Protein AF-A0A6G0Y0J4-F1 (afdb_monomer_lite)

Structure (mmCIF, N/CA/C/O backbone):
data_AF-A0A6G0Y0J4-F1
#
_entry.id   AF-A0A6G0Y0J4-F1
#
loop_
_atom_site.group_PDB
_atom_site.id
_atom_site.type_symbol
_atom_site.label_atom_id
_atom_site.lab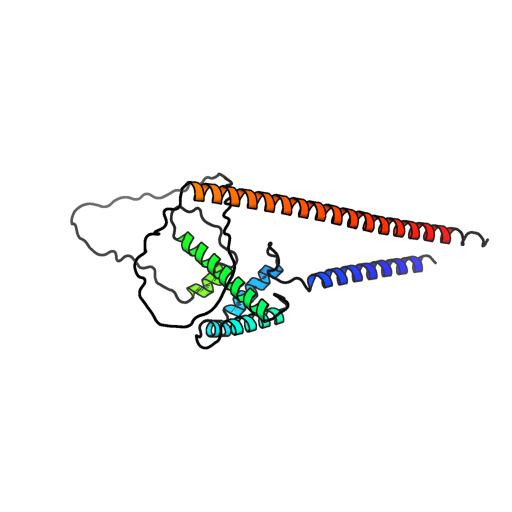el_alt_id
_atom_site.label_comp_id
_atom_site.label_asym_id
_atom_site.label_entity_id
_atom_site.label_seq_id
_atom_site.pdbx_PDB_ins_code
_atom_site.Cartn_x
_atom_site.Cartn_y
_atom_site.Cartn_z
_atom_site.occupancy
_atom_site.B_iso_or_equiv
_atom_site.auth_seq_id
_atom_site.auth_comp_id
_atom_site.auth_asym_id
_atom_site.auth_atom_id
_atom_site.pdbx_PDB_model_num
ATOM 1 N N . MET A 1 1 ? 17.785 -56.415 -18.781 1.00 56.94 1 MET A N 1
ATOM 2 C CA . MET A 1 1 ? 18.343 -55.426 -17.823 1.00 56.94 1 MET A CA 1
ATOM 3 C C . MET A 1 1 ? 18.084 -53.956 -18.185 1.00 56.94 1 MET A C 1
ATOM 5 O O . MET A 1 1 ? 18.361 -53.103 -17.357 1.00 56.94 1 MET A O 1
ATOM 9 N N . THR A 1 2 ? 17.544 -53.613 -19.360 1.00 57.00 2 THR A N 1
ATOM 10 C CA . THR A 1 2 ? 17.351 -52.206 -19.781 1.00 57.00 2 THR A CA 1
ATOM 11 C C . THR A 1 2 ? 16.154 -51.490 -19.138 1.00 57.00 2 THR A C 1
ATOM 13 O O . THR A 1 2 ? 16.229 -50.283 -18.937 1.00 57.00 2 THR A O 1
ATOM 16 N N . PHE A 1 3 ? 15.086 -52.206 -18.767 1.00 54.12 3 PHE A N 1
ATOM 17 C CA . PHE A 1 3 ? 13.863 -51.606 -18.206 1.00 54.12 3 PHE A CA 1
ATOM 18 C C . PHE A 1 3 ? 14.083 -50.880 -16.864 1.00 54.12 3 PHE A C 1
ATOM 20 O O . PHE A 1 3 ? 13.730 -49.709 -16.750 1.00 54.12 3 PHE A O 1
ATOM 27 N N . TYR A 1 4 ? 14.787 -51.495 -15.905 1.00 57.62 4 TYR A N 1
ATOM 28 C CA . TYR A 1 4 ? 15.092 -50.874 -14.602 1.00 57.62 4 TYR A CA 1
ATOM 29 C C . TYR A 1 4 ? 15.897 -49.561 -14.688 1.00 57.62 4 TYR A C 1
ATOM 31 O O . TYR A 1 4 ? 15.898 -48.766 -13.750 1.00 57.62 4 TYR A O 1
ATOM 39 N N . ALA A 1 5 ? 16.597 -49.309 -15.801 1.00 57.59 5 ALA A N 1
ATOM 40 C CA . ALA A 1 5 ? 17.337 -48.063 -16.001 1.00 57.59 5 ALA A CA 1
ATOM 41 C C . ALA A 1 5 ? 16.441 -46.886 -16.440 1.00 57.59 5 ALA A C 1
ATOM 43 O O . ALA A 1 5 ? 16.839 -45.732 -16.264 1.00 57.59 5 ALA A O 1
ATOM 44 N N . LEU A 1 6 ? 15.258 -47.167 -17.003 1.00 55.97 6 LEU A N 1
ATOM 45 C CA . LEU A 1 6 ? 14.294 -46.159 -17.454 1.00 55.97 6 LEU A CA 1
ATOM 46 C C . LEU A 1 6 ? 13.417 -45.663 -16.298 1.00 55.97 6 LEU A C 1
ATOM 48 O O . LEU A 1 6 ? 13.324 -44.453 -16.097 1.00 55.97 6 LEU A O 1
ATOM 52 N N . GLU A 1 7 ? 12.874 -46.569 -15.480 1.00 60.59 7 GLU A N 1
ATOM 53 C CA . GLU A 1 7 ? 12.071 -46.212 -14.294 1.00 60.59 7 GLU A CA 1
ATOM 54 C C . GLU A 1 7 ? 12.864 -45.298 -13.338 1.00 60.59 7 GLU A C 1
ATOM 56 O O . GLU A 1 7 ? 12.414 -44.209 -12.981 1.00 60.59 7 GLU A O 1
ATOM 61 N N . TYR A 1 8 ? 14.125 -45.648 -13.053 1.00 62.44 8 TYR A N 1
ATOM 62 C CA . TYR A 1 8 ? 15.006 -44.854 -12.185 1.00 62.44 8 TYR A CA 1
ATOM 63 C C . TYR A 1 8 ? 15.348 -43.446 -12.730 1.00 62.44 8 TYR A C 1
ATOM 65 O O . TYR A 1 8 ? 15.718 -42.547 -11.966 1.00 62.44 8 TYR A O 1
ATOM 73 N N . GLN A 1 9 ? 15.254 -43.221 -14.047 1.00 62.69 9 GLN A N 1
ATOM 74 C CA . GLN A 1 9 ? 15.377 -41.877 -14.632 1.00 62.69 9 GLN A CA 1
ATOM 75 C C . GLN A 1 9 ? 14.093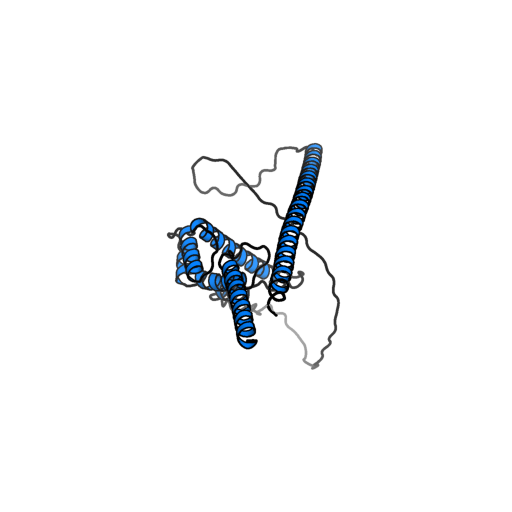 -41.065 -14.447 1.00 62.69 9 GLN A C 1
ATOM 77 O O . GLN A 1 9 ? 14.161 -39.878 -14.118 1.00 62.69 9 GLN A O 1
ATOM 82 N N . GLN A 1 10 ? 12.934 -41.701 -14.610 1.00 64.69 10 GLN A N 1
ATOM 83 C CA . GLN A 1 10 ? 11.633 -41.045 -14.524 1.00 64.69 10 GLN A CA 1
ATOM 84 C C . GLN A 1 10 ? 11.345 -40.544 -13.099 1.00 64.69 10 GLN A C 1
ATOM 86 O O . GLN A 1 10 ? 10.983 -39.377 -12.925 1.00 64.69 10 GLN A O 1
ATOM 91 N N . ASP A 1 11 ? 11.658 -41.345 -12.076 1.00 65.88 11 ASP A N 1
ATOM 92 C CA . ASP A 1 11 ? 11.531 -40.944 -10.666 1.00 65.88 11 ASP A CA 1
ATOM 93 C C . ASP A 1 11 ? 12.428 -39.756 -10.294 1.00 65.88 11 ASP A C 1
ATOM 95 O O . ASP A 1 11 ? 12.045 -38.900 -9.493 1.00 65.88 11 ASP A O 1
ATOM 99 N N . ARG A 1 12 ? 13.628 -39.653 -10.879 1.00 68.44 12 ARG A N 1
ATOM 100 C CA . ARG A 1 12 ? 14.521 -38.504 -10.646 1.00 68.44 12 ARG A CA 1
ATOM 101 C C . ARG A 1 12 ? 13.968 -37.212 -11.234 1.00 68.44 12 ARG A C 1
ATOM 103 O O . ARG A 1 12 ? 14.109 -36.163 -10.606 1.00 68.44 12 ARG A O 1
ATOM 110 N N . ILE A 1 13 ? 13.345 -37.282 -12.408 1.00 70.88 13 ILE A N 1
ATOM 111 C CA . ILE A 1 13 ? 12.722 -36.122 -13.054 1.00 70.88 13 ILE A CA 1
ATOM 112 C C . ILE A 1 13 ? 11.494 -35.680 -12.250 1.00 70.88 13 ILE A C 1
ATOM 114 O O . ILE A 1 13 ? 11.376 -34.496 -11.939 1.00 70.88 13 ILE A O 1
ATOM 118 N N . LEU A 1 14 ? 10.642 -36.619 -11.825 1.00 68.00 14 LEU A N 1
ATOM 119 C CA . LEU A 1 14 ? 9.465 -36.331 -10.997 1.00 68.00 14 LEU A CA 1
ATOM 120 C C . LEU A 1 14 ? 9.844 -35.708 -9.645 1.00 68.00 14 LEU A C 1
ATOM 122 O O . LEU A 1 14 ? 9.306 -34.661 -9.289 1.00 68.00 14 LEU A O 1
ATOM 126 N N . ASN A 1 15 ? 10.821 -36.273 -8.928 1.00 69.06 15 ASN A N 1
ATOM 127 C CA . ASN A 1 15 ? 11.292 -35.701 -7.661 1.00 69.06 15 ASN A CA 1
ATOM 128 C C . ASN A 1 15 ? 11.948 -34.318 -7.842 1.00 69.06 15 ASN A C 1
ATOM 130 O O . ASN A 1 15 ? 11.730 -33.424 -7.025 1.00 69.06 15 ASN A O 1
ATOM 134 N N . SER A 1 16 ? 12.708 -34.104 -8.924 1.00 73.75 16 SER A N 1
ATOM 135 C CA . SER A 1 16 ? 13.310 -32.794 -9.214 1.00 73.75 16 SER A CA 1
ATOM 136 C C . SER A 1 16 ? 12.264 -31.735 -9.571 1.00 73.75 16 SER A C 1
ATOM 138 O O . SER A 1 16 ? 12.384 -30.598 -9.122 1.00 73.75 16 SER A O 1
ATOM 140 N N . LEU A 1 17 ? 11.242 -32.086 -10.358 1.00 68.56 17 LEU A N 1
ATOM 141 C CA . LEU A 1 17 ? 10.141 -31.178 -10.690 1.00 68.56 17 LEU A CA 1
ATOM 142 C C . LEU A 1 17 ? 9.292 -30.869 -9.454 1.00 68.56 17 LEU A C 1
ATOM 144 O O . LEU A 1 17 ? 8.969 -29.708 -9.225 1.00 68.56 17 LEU A O 1
ATOM 148 N N . CYS A 1 18 ? 9.009 -31.871 -8.619 1.00 68.56 18 CYS A N 1
ATOM 149 C CA . CYS A 1 18 ? 8.308 -31.686 -7.351 1.00 68.56 18 CYS A CA 1
ATOM 150 C C . CYS A 1 18 ? 9.058 -30.704 -6.435 1.00 68.56 18 CYS A C 1
ATOM 152 O O . CYS A 1 18 ? 8.462 -29.752 -5.943 1.00 68.56 18 CYS A O 1
ATOM 154 N N . TYR A 1 19 ? 10.381 -30.849 -6.285 1.00 65.44 19 TYR A N 1
ATOM 155 C CA . TYR A 1 19 ? 11.190 -29.929 -5.477 1.00 65.44 19 TYR A CA 1
ATOM 156 C C . TYR A 1 19 ? 11.235 -28.502 -6.048 1.00 65.44 19 TYR A C 1
ATOM 158 O O . TYR A 1 19 ? 11.165 -27.540 -5.286 1.00 65.44 19 TYR A O 1
ATOM 166 N N . VAL A 1 20 ? 11.311 -28.345 -7.376 1.00 65.19 20 VAL A N 1
ATOM 167 C CA . VAL A 1 20 ? 11.263 -27.025 -8.033 1.00 65.19 20 VAL A CA 1
ATOM 168 C C . VAL A 1 20 ? 9.893 -26.367 -7.859 1.00 65.19 20 VAL A C 1
ATOM 170 O O . VAL A 1 20 ? 9.841 -25.183 -7.543 1.00 65.19 20 VAL A O 1
ATOM 173 N N . ILE A 1 21 ? 8.796 -27.119 -7.994 1.00 62.19 21 ILE A N 1
ATOM 174 C CA . ILE A 1 21 ? 7.433 -26.615 -7.767 1.00 62.19 21 ILE A CA 1
ATOM 175 C C . ILE A 1 21 ? 7.249 -26.219 -6.296 1.00 62.19 21 ILE A C 1
ATOM 177 O O . ILE A 1 21 ? 6.816 -25.103 -6.026 1.00 62.19 21 ILE A O 1
ATOM 181 N N . ILE A 1 22 ? 7.648 -27.080 -5.351 1.00 60.81 22 ILE A N 1
ATOM 182 C CA . ILE A 1 22 ? 7.578 -26.801 -3.909 1.00 60.81 22 ILE A CA 1
ATOM 183 C C . ILE A 1 22 ? 8.381 -25.541 -3.566 1.00 60.81 22 ILE A C 1
ATOM 185 O O . ILE A 1 22 ? 7.843 -24.632 -2.937 1.00 60.81 22 ILE A O 1
ATOM 189 N N . MET A 1 23 ? 9.628 -25.426 -4.033 1.00 52.69 23 MET A N 1
ATOM 190 C CA . MET A 1 23 ? 10.432 -24.224 -3.801 1.00 52.69 23 MET A CA 1
ATOM 191 C C . MET A 1 23 ? 9.801 -22.982 -4.434 1.00 52.69 23 MET A C 1
ATOM 193 O O . MET A 1 23 ? 9.665 -21.971 -3.750 1.00 52.69 23 MET A O 1
ATOM 197 N N . GLN A 1 24 ? 9.340 -23.052 -5.685 1.00 50.66 24 GLN A N 1
ATOM 198 C CA . GLN A 1 24 ? 8.675 -21.922 -6.338 1.00 50.66 24 GLN A CA 1
ATOM 199 C C . GLN A 1 24 ? 7.426 -21.468 -5.566 1.00 50.66 24 GLN A C 1
ATOM 201 O O . GLN A 1 24 ? 7.205 -20.267 -5.444 1.00 50.66 24 GLN A O 1
ATOM 206 N N . THR A 1 25 ? 6.654 -22.399 -4.988 1.00 52.38 25 THR A N 1
ATOM 207 C CA . THR A 1 25 ? 5.518 -22.047 -4.120 1.00 52.38 25 THR A CA 1
ATOM 208 C C . THR A 1 25 ? 5.943 -21.457 -2.775 1.00 52.38 25 THR A C 1
ATOM 210 O O . THR A 1 25 ? 5.289 -20.532 -2.311 1.00 52.38 25 THR A O 1
ATOM 213 N N . ILE A 1 26 ? 7.041 -21.918 -2.162 1.00 54.00 26 ILE A N 1
ATOM 214 C CA . ILE A 1 26 ? 7.523 -21.401 -0.866 1.00 54.00 26 ILE A CA 1
ATOM 215 C C . ILE A 1 26 ? 7.960 -19.931 -0.976 1.00 54.00 26 ILE A C 1
ATOM 217 O O . ILE A 1 26 ? 7.616 -19.131 -0.108 1.00 54.00 26 ILE A O 1
ATOM 221 N N . TRP A 1 27 ? 8.639 -19.541 -2.060 1.00 50.31 27 TRP A N 1
ATOM 222 C CA . TRP A 1 27 ? 9.071 -18.148 -2.263 1.00 50.31 27 TRP A CA 1
ATOM 223 C C . TRP A 1 27 ? 7.915 -17.158 -2.538 1.00 50.31 27 TRP A C 1
ATOM 225 O O . TRP A 1 27 ? 8.118 -15.951 -2.416 1.00 50.31 27 TRP A O 1
ATOM 235 N N . ASP A 1 28 ? 6.704 -17.632 -2.859 1.00 52.50 28 ASP A N 1
ATOM 236 C CA . ASP A 1 28 ? 5.516 -16.787 -3.110 1.00 52.50 28 ASP A CA 1
ATOM 237 C C . ASP A 1 28 ? 4.676 -16.498 -1.838 1.00 52.50 28 ASP A C 1
ATOM 239 O O . ASP A 1 28 ? 3.779 -15.638 -1.832 1.00 52.50 28 ASP A O 1
ATOM 243 N N . VAL A 1 29 ? 4.956 -17.209 -0.736 1.00 55.41 29 VAL A N 1
ATOM 244 C CA . VAL A 1 29 ? 4.168 -17.146 0.512 1.00 55.41 29 VAL A CA 1
ATOM 245 C C . VAL A 1 29 ? 4.477 -15.892 1.340 1.00 55.41 29 VAL A C 1
ATOM 247 O O . VAL A 1 29 ? 3.560 -15.328 1.935 1.00 55.41 29 VAL A O 1
ATOM 250 N N . GLU A 1 30 ? 5.718 -15.395 1.327 1.00 65.50 30 GLU A N 1
ATOM 251 C CA . GLU A 1 30 ? 6.182 -14.331 2.243 1.00 65.50 30 GLU A CA 1
ATOM 252 C C . GLU A 1 30 ? 6.296 -12.926 1.614 1.00 65.50 30 GLU A C 1
ATOM 254 O O . GLU A 1 30 ? 6.789 -11.989 2.240 1.00 65.50 30 GLU A O 1
ATOM 259 N N . SER A 1 31 ? 5.807 -12.725 0.386 1.00 81.38 31 SER A N 1
ATOM 260 C CA . SER A 1 31 ? 5.801 -11.386 -0.221 1.00 81.38 31 SER A CA 1
ATOM 261 C C . SER A 1 31 ? 4.732 -10.480 0.408 1.00 81.38 31 SER A C 1
ATOM 263 O O . SER A 1 31 ? 3.527 -10.708 0.238 1.00 81.38 31 SER A O 1
ATOM 265 N N . PHE A 1 32 ? 5.178 -9.433 1.113 1.00 89.88 32 PHE A N 1
ATOM 266 C CA . PHE A 1 32 ? 4.311 -8.404 1.689 1.00 89.88 32 PHE A CA 1
ATOM 267 C C . PHE A 1 32 ? 3.584 -7.604 0.607 1.00 89.88 32 PHE A C 1
ATOM 269 O O . PHE A 1 32 ? 4.218 -6.988 -0.255 1.00 89.88 32 PHE A O 1
ATOM 276 N N . ILE A 1 33 ? 2.260 -7.504 0.712 1.00 91.94 33 ILE A N 1
ATOM 277 C CA . ILE A 1 33 ? 1.481 -6.644 -0.181 1.00 91.94 33 ILE A CA 1
ATOM 278 C C . ILE A 1 33 ? 1.777 -5.162 0.078 1.00 91.94 33 ILE A C 1
ATOM 280 O O . ILE A 1 33 ? 2.078 -4.727 1.194 1.00 91.94 33 ILE A O 1
ATOM 284 N N . TRP A 1 34 ? 1.682 -4.375 -0.988 1.00 91.38 34 TRP A N 1
ATOM 285 C CA . TRP A 1 34 ? 1.958 -2.940 -1.047 1.00 91.38 34 TRP A CA 1
ATOM 286 C C . TRP A 1 34 ? 3.394 -2.563 -0.636 1.00 91.38 34 TRP A C 1
ATOM 288 O O . TRP A 1 34 ? 3.650 -1.409 -0.294 1.00 91.38 34 TRP A O 1
ATOM 298 N N . SER A 1 35 ? 4.329 -3.521 -0.679 1.00 85.38 35 SER A N 1
ATOM 299 C CA . SER A 1 35 ? 5.769 -3.289 -0.488 1.00 85.38 35 SER A CA 1
ATOM 300 C C . SER A 1 35 ? 6.474 -2.841 -1.775 1.00 85.38 35 SER A C 1
ATOM 302 O O . SER A 1 35 ? 7.442 -2.084 -1.722 1.00 85.38 35 SER A O 1
ATOM 304 N N . THR A 1 36 ? 5.980 -3.271 -2.940 1.00 81.00 36 THR A N 1
ATOM 305 C CA . THR A 1 36 ? 6.582 -3.004 -4.249 1.00 81.00 36 THR A CA 1
ATOM 306 C C . THR A 1 36 ? 6.086 -1.699 -4.872 1.00 81.00 36 THR A C 1
ATOM 308 O O . THR A 1 36 ? 4.917 -1.329 -4.780 1.00 81.00 36 THR A O 1
ATOM 311 N N . PHE A 1 37 ? 6.969 -1.018 -5.611 1.00 80.56 37 PHE A N 1
ATOM 312 C CA . PHE A 1 37 ? 6.605 0.172 -6.395 1.00 80.56 37 PHE A CA 1
ATOM 313 C C . PHE A 1 37 ? 5.609 -0.139 -7.530 1.00 80.56 37 PHE A C 1
ATOM 315 O O . PHE A 1 37 ? 4.787 0.699 -7.903 1.00 80.56 37 PHE A O 1
ATOM 322 N N . ARG A 1 38 ? 5.682 -1.350 -8.096 1.00 84.06 38 ARG A N 1
ATOM 323 C CA . ARG A 1 38 ? 4.765 -1.834 -9.135 1.00 84.06 38 ARG A CA 1
ATOM 324 C C . ARG A 1 38 ? 3.670 -2.688 -8.485 1.00 84.06 38 ARG A C 1
ATOM 326 O O . ARG A 1 38 ? 4.030 -3.663 -7.825 1.00 84.06 38 ARG A O 1
ATOM 333 N N . PRO A 1 39 ? 2.376 -2.367 -8.680 1.00 85.75 39 PRO A N 1
ATOM 334 C CA . PRO A 1 39 ? 1.283 -3.214 -8.217 1.00 85.75 39 PRO A CA 1
ATOM 335 C C . PRO A 1 39 ? 1.323 -4.587 -8.888 1.00 85.75 39 PRO A C 1
ATOM 337 O O . PRO A 1 39 ? 1.409 -4.683 -10.113 1.00 85.75 39 PRO A O 1
ATOM 340 N N . THR A 1 40 ? 1.227 -5.637 -8.083 1.00 89.31 40 THR A N 1
ATOM 341 C CA . THR A 1 40 ? 1.036 -7.019 -8.530 1.00 89.31 40 THR A CA 1
ATOM 342 C C . THR A 1 40 ? -0.462 -7.356 -8.667 1.00 89.31 40 THR A C 1
ATOM 344 O O . THR A 1 40 ? -1.323 -6.619 -8.169 1.00 89.31 40 THR A O 1
ATOM 347 N N . PRO A 1 41 ? -0.825 -8.486 -9.303 1.00 89.69 41 PRO A N 1
ATOM 348 C CA . PRO A 1 41 ? -2.197 -8.996 -9.260 1.00 89.69 41 PRO A CA 1
ATOM 349 C C . PRO A 1 41 ? -2.678 -9.250 -7.818 1.00 89.69 41 PRO A C 1
ATOM 351 O O . PRO A 1 41 ? -3.776 -8.826 -7.459 1.00 89.69 41 PRO A O 1
ATOM 354 N N . LYS A 1 42 ? -1.809 -9.817 -6.963 1.00 90.69 42 LYS A N 1
ATOM 355 C CA . LYS A 1 42 ? -2.055 -10.062 -5.527 1.00 90.69 42 LYS A CA 1
ATOM 356 C C . LYS A 1 42 ? -2.338 -8.760 -4.763 1.00 90.69 42 LYS A C 1
ATOM 358 O O . LYS A 1 42 ? -3.279 -8.703 -3.979 1.00 90.69 42 LYS A O 1
ATOM 363 N N . ASP A 1 43 ? -1.602 -7.680 -5.048 1.00 92.88 43 ASP A N 1
ATOM 364 C CA . ASP A 1 43 ? -1.879 -6.346 -4.481 1.00 92.88 43 ASP A CA 1
ATOM 365 C C . ASP A 1 43 ? -3.254 -5.805 -4.863 1.00 92.88 43 ASP A C 1
ATOM 367 O O . ASP A 1 43 ? -3.832 -5.008 -4.115 1.00 92.88 43 ASP A O 1
ATOM 371 N N . SER A 1 44 ? -3.730 -6.171 -6.053 1.00 92.56 44 SER A N 1
ATOM 372 C CA . SER A 1 44 ? -4.968 -5.655 -6.625 1.00 92.56 44 SER A CA 1
ATOM 373 C C . SER A 1 44 ? -6.168 -6.333 -5.974 1.00 92.56 44 SER A C 1
ATOM 375 O O . SER A 1 44 ? -6.987 -5.647 -5.363 1.00 92.56 44 SER A O 1
ATOM 377 N N . GLU A 1 45 ? -6.173 -7.669 -5.945 1.00 94.44 45 GLU A N 1
ATOM 378 C CA . GLU A 1 45 ? -7.143 -8.466 -5.184 1.00 94.44 45 GLU A CA 1
ATOM 379 C C . GLU A 1 45 ? -7.169 -8.059 -3.701 1.00 94.44 45 GLU A C 1
ATOM 381 O O . GLU A 1 45 ? -8.229 -7.776 -3.137 1.00 94.44 45 GLU A O 1
ATOM 386 N N . ALA A 1 46 ? -5.995 -7.921 -3.078 1.00 95.19 46 ALA A N 1
ATOM 387 C CA . ALA A 1 46 ? -5.900 -7.474 -1.696 1.00 95.19 46 ALA A CA 1
ATOM 388 C C . ALA A 1 46 ? -6.440 -6.050 -1.487 1.00 95.19 46 ALA A C 1
ATOM 390 O O . ALA A 1 46 ? -7.015 -5.755 -0.441 1.00 95.19 46 ALA A O 1
ATOM 391 N N . THR A 1 47 ? -6.284 -5.150 -2.465 1.00 95.81 47 THR A N 1
ATOM 392 C CA . THR A 1 47 ? -6.857 -3.795 -2.388 1.00 95.81 47 THR A CA 1
ATOM 393 C C . THR A 1 47 ? -8.387 -3.841 -2.450 1.00 95.81 47 THR A C 1
ATOM 395 O O . THR A 1 47 ? -9.037 -3.101 -1.713 1.00 95.81 47 THR A O 1
ATOM 398 N N . GLU A 1 48 ? -8.978 -4.728 -3.253 1.00 94.38 48 GLU A N 1
ATOM 399 C CA . GLU A 1 48 ? -10.436 -4.911 -3.303 1.00 94.38 48 GLU A CA 1
ATOM 400 C C . GLU A 1 48 ? -10.990 -5.482 -1.994 1.00 94.38 48 GLU A C 1
ATOM 402 O O . GLU A 1 48 ? -11.934 -4.919 -1.431 1.00 94.38 48 GLU A O 1
ATOM 407 N N . LYS A 1 49 ? -10.369 -6.543 -1.459 1.00 95.75 49 LYS A N 1
ATOM 408 C CA . LYS A 1 49 ? -10.738 -7.133 -0.159 1.00 95.75 49 LYS A CA 1
ATOM 409 C C . LYS A 1 49 ? -10.581 -6.128 0.983 1.00 95.75 49 LYS A C 1
ATOM 411 O O . LYS A 1 49 ? -11.478 -6.005 1.816 1.00 95.75 49 LYS A O 1
ATOM 416 N N . PHE A 1 50 ? -9.506 -5.341 0.973 1.00 97.25 50 PHE A N 1
ATOM 417 C CA . PHE A 1 50 ? -9.297 -4.249 1.921 1.00 97.25 50 PHE A CA 1
ATOM 418 C C . PHE A 1 50 ? -10.434 -3.220 1.873 1.00 97.25 50 PHE A C 1
ATOM 420 O O . PHE A 1 50 ? -11.017 -2.908 2.911 1.00 97.25 50 PHE A O 1
ATOM 427 N N . ILE A 1 51 ? -10.805 -2.731 0.682 1.00 95.56 51 ILE A N 1
ATOM 428 C CA . ILE A 1 51 ? -11.915 -1.777 0.534 1.00 95.56 51 ILE A CA 1
ATOM 429 C C . ILE A 1 51 ? -13.228 -2.394 1.049 1.00 95.56 51 ILE A C 1
ATOM 431 O O . ILE A 1 51 ? -13.959 -1.726 1.781 1.00 95.56 51 ILE A O 1
ATOM 435 N N . GLN A 1 52 ? -13.511 -3.667 0.747 1.00 94.81 52 GLN A N 1
ATOM 436 C CA . GLN A 1 52 ? -14.700 -4.376 1.252 1.00 94.81 52 GLN A CA 1
ATOM 437 C C . GLN A 1 52 ? -14.736 -4.450 2.791 1.00 94.81 52 GLN A C 1
ATOM 439 O O . GLN A 1 52 ? -15.785 -4.201 3.384 1.00 94.81 52 GLN A O 1
ATOM 444 N N . ILE A 1 53 ? -13.605 -4.726 3.453 1.00 96.06 53 ILE A N 1
ATOM 445 C CA . ILE A 1 53 ? -13.519 -4.763 4.925 1.00 96.06 53 ILE A CA 1
ATOM 446 C C . ILE A 1 53 ? -13.750 -3.369 5.518 1.00 96.06 53 ILE A C 1
ATOM 448 O O . ILE A 1 53 ? -14.634 -3.206 6.363 1.00 96.06 53 ILE A O 1
ATOM 452 N N . VAL A 1 54 ? -12.999 -2.359 5.060 1.00 95.31 54 VAL A N 1
ATOM 453 C CA . VAL A 1 54 ? -13.068 -0.978 5.583 1.00 95.31 54 VAL A CA 1
ATOM 454 C C . VAL A 1 54 ? -14.479 -0.400 5.471 1.00 95.31 54 VAL A C 1
ATOM 456 O O . VAL A 1 54 ? -14.922 0.333 6.353 1.00 95.31 54 VAL A O 1
ATOM 459 N N . THR A 1 55 ? -15.188 -0.756 4.400 1.00 92.69 55 THR A N 1
ATOM 460 C CA . THR A 1 55 ? -16.522 -0.226 4.073 1.00 92.69 55 THR A CA 1
ATOM 461 C C . THR A 1 55 ? -17.667 -1.143 4.478 1.00 92.69 55 THR A C 1
ATOM 463 O O . THR A 1 55 ? -18.832 -0.863 4.201 1.00 92.69 55 THR A O 1
ATOM 466 N N . SER A 1 56 ? -17.358 -2.216 5.207 1.00 93.69 56 SER A N 1
ATOM 467 C CA . SER A 1 56 ? -18.371 -2.940 5.961 1.00 93.69 56 SER A CA 1
ATOM 468 C C . SER A 1 56 ? -18.912 -2.054 7.089 1.00 93.69 56 SER A C 1
ATOM 470 O O . SER A 1 56 ? -18.169 -1.342 7.771 1.00 93.69 56 SER A O 1
ATOM 472 N N . LYS A 1 57 ? -20.220 -2.154 7.344 1.00 90.31 57 LYS A N 1
ATOM 473 C CA . LYS A 1 57 ? -20.938 -1.359 8.356 1.00 90.31 57 LYS A CA 1
ATOM 474 C C . LYS A 1 57 ? -20.316 -1.445 9.762 1.00 90.31 57 LYS A C 1
ATOM 476 O O . LYS A 1 57 ? -20.443 -0.519 10.556 1.00 90.31 57 LYS A O 1
ATOM 481 N N . LEU A 1 58 ? -19.628 -2.548 10.072 1.00 92.56 58 LEU A N 1
ATOM 482 C CA . LEU A 1 58 ? -18.921 -2.751 11.338 1.00 92.56 58 LEU A CA 1
ATOM 483 C C . LEU A 1 58 ? -17.706 -1.823 11.479 1.00 92.56 58 LEU A C 1
ATOM 485 O O . LEU A 1 58 ? -17.529 -1.218 12.537 1.00 92.56 58 LEU A O 1
ATOM 489 N N . TYR A 1 59 ? -16.874 -1.706 10.441 1.00 93.69 59 TYR A N 1
ATOM 490 C CA . TYR A 1 59 ? -15.679 -0.860 10.476 1.00 93.69 59 TYR A CA 1
ATOM 491 C C . TYR A 1 59 ? -15.992 0.601 10.149 1.00 93.69 59 TYR A C 1
ATOM 493 O O . TYR A 1 59 ? -15.435 1.484 10.798 1.00 93.69 59 TYR A O 1
ATOM 501 N N . GLU A 1 60 ? -16.955 0.872 9.265 1.00 91.94 60 GLU A N 1
ATOM 502 C CA . GLU A 1 60 ? -17.439 2.228 8.980 1.00 91.94 60 GLU A CA 1
ATOM 503 C C . GLU A 1 60 ? -17.945 2.930 10.254 1.00 91.94 60 GLU A C 1
ATOM 505 O O . GLU A 1 60 ? -17.498 4.035 10.580 1.00 91.94 60 GLU A O 1
ATOM 510 N N . ASN A 1 61 ? -18.784 2.253 11.050 1.00 91.81 61 ASN A N 1
ATOM 511 C CA . ASN A 1 61 ? -19.267 2.779 12.332 1.00 91.81 61 ASN A CA 1
ATOM 512 C C . ASN A 1 61 ? -18.119 3.029 13.332 1.00 91.81 61 ASN A C 1
ATOM 514 O O . ASN A 1 61 ? -18.127 4.026 14.049 1.00 91.81 61 ASN A O 1
ATOM 518 N N . LYS A 1 62 ? -17.101 2.156 13.372 1.00 93.19 62 LYS A N 1
ATOM 519 C CA . LYS A 1 62 ? -15.936 2.304 14.267 1.00 93.19 62 LYS A CA 1
ATOM 520 C C . LYS A 1 62 ? -14.976 3.422 13.839 1.00 93.19 62 LYS A C 1
ATOM 522 O O . LYS A 1 62 ? -14.335 4.022 14.695 1.00 93.19 62 LYS A O 1
ATOM 527 N N . LEU A 1 63 ? -14.845 3.686 12.537 1.00 92.06 63 LEU A N 1
ATOM 528 C CA . LEU A 1 63 ? -13.986 4.748 11.986 1.00 92.06 63 LEU A CA 1
ATOM 529 C C . LEU A 1 63 ? -14.641 6.140 12.049 1.00 92.06 63 LEU A C 1
ATOM 531 O O . LEU A 1 63 ? -13.929 7.154 12.062 1.00 92.06 63 LEU A O 1
ATOM 535 N N . THR A 1 64 ? -15.977 6.187 12.081 1.00 90.56 64 THR A N 1
ATOM 536 C CA . THR A 1 64 ? -16.778 7.413 12.245 1.00 90.56 64 THR A CA 1
ATOM 537 C C . THR A 1 64 ? -17.048 7.775 13.708 1.00 90.56 64 THR A C 1
ATOM 539 O O . THR A 1 64 ? -17.180 8.963 14.014 1.00 90.56 64 THR A O 1
ATOM 542 N N . ASP A 1 65 ? -17.071 6.797 14.618 1.00 91.88 65 ASP A N 1
ATOM 543 C CA . ASP A 1 65 ? -17.140 7.035 16.061 1.00 91.88 65 ASP A CA 1
ATOM 544 C C . ASP A 1 65 ? -15.961 7.894 16.570 1.00 91.88 65 ASP A C 1
ATOM 546 O O . ASP A 1 65 ? -14.810 7.754 16.156 1.00 91.88 65 ASP A O 1
ATOM 550 N N . LYS A 1 66 ? -16.269 8.799 17.506 1.00 88.94 66 LYS A N 1
ATOM 551 C CA . LYS A 1 66 ? -15.299 9.676 18.179 1.00 88.94 66 LYS A CA 1
ATOM 552 C C . LYS A 1 66 ? -14.692 9.043 19.435 1.00 88.94 66 LYS A C 1
ATOM 554 O O . LYS A 1 66 ? -13.651 9.513 19.885 1.00 88.94 66 LYS A O 1
ATOM 559 N N . LYS A 1 67 ? -15.340 8.031 20.028 1.00 89.69 67 LYS A N 1
ATOM 560 C CA . LYS A 1 67 ? -14.872 7.358 21.254 1.00 89.69 67 LYS A CA 1
ATOM 561 C C . LYS A 1 67 ? -13.830 6.279 20.952 1.00 89.69 67 LYS A C 1
ATOM 563 O O . LYS A 1 67 ? -12.901 6.084 21.731 1.00 89.69 67 LYS A O 1
ATOM 568 N N . SER A 1 68 ? -13.974 5.590 19.823 1.00 88.06 68 SER A N 1
ATOM 569 C CA . SER A 1 68 ? -13.062 4.539 19.372 1.00 88.06 68 SER A CA 1
ATOM 570 C C . SER A 1 68 ? -11.722 5.118 18.885 1.00 88.06 68 SER A C 1
ATOM 572 O O . SER A 1 68 ? -11.697 5.904 17.935 1.00 88.06 68 SER A O 1
ATOM 574 N N . PRO A 1 69 ? -10.572 4.727 19.469 1.00 92.50 69 PRO A N 1
ATOM 575 C CA . PRO A 1 69 ? -9.271 5.187 18.995 1.00 92.50 69 PRO A CA 1
ATOM 576 C C . PRO A 1 69 ? -8.963 4.576 17.621 1.00 92.50 69 PRO A C 1
ATOM 578 O O . PRO A 1 69 ? -8.700 3.377 17.509 1.00 92.50 69 PRO A O 1
ATOM 581 N N . LYS A 1 70 ? -8.965 5.411 16.572 1.00 93.38 70 LYS A N 1
ATOM 582 C CA . LYS A 1 70 ? -8.875 4.982 15.161 1.00 93.38 70 LYS A CA 1
ATOM 583 C C . LYS A 1 70 ? -7.718 4.028 14.860 1.00 93.38 70 LYS A C 1
ATOM 585 O O . LYS A 1 70 ? -7.900 3.093 14.088 1.00 93.38 70 LYS A O 1
ATOM 590 N N . PHE A 1 71 ? -6.562 4.196 15.508 1.00 95.38 71 PHE A N 1
ATOM 591 C CA . PHE A 1 71 ? -5.423 3.291 15.314 1.00 95.38 71 PHE A CA 1
ATOM 592 C C . PHE A 1 71 ? -5.759 1.831 15.673 1.00 95.38 71 PHE A C 1
ATOM 594 O O . PHE A 1 71 ? -5.374 0.935 14.928 1.00 95.38 71 PHE A O 1
ATOM 601 N N . LYS A 1 72 ? -6.549 1.577 16.731 1.00 96.50 72 LYS A N 1
ATOM 602 C CA . LYS A 1 72 ? -6.998 0.216 17.082 1.00 96.50 72 LYS A CA 1
ATOM 603 C C . LYS A 1 72 ? -7.966 -0.354 16.050 1.00 96.50 72 LYS A C 1
ATOM 605 O O . LYS A 1 72 ? -7.975 -1.558 15.816 1.00 96.50 72 LYS A O 1
ATOM 610 N N . VAL A 1 73 ? -8.780 0.496 15.425 1.00 97.06 73 VAL A N 1
ATOM 611 C CA . VAL A 1 73 ? -9.696 0.076 14.354 1.00 97.06 73 VAL A CA 1
ATOM 612 C C . VAL A 1 73 ? -8.896 -0.357 13.123 1.00 97.06 73 VAL A C 1
ATOM 614 O O . VAL A 1 73 ? -9.167 -1.416 12.565 1.00 97.06 73 VAL A O 1
ATOM 617 N N . TRP A 1 74 ? -7.847 0.388 12.765 1.00 97.69 74 TRP A N 1
ATOM 618 C CA . TRP A 1 74 ? -6.927 0.010 11.689 1.00 97.69 74 TRP A CA 1
ATOM 619 C C . TRP A 1 74 ? -6.122 -1.262 11.982 1.00 97.69 74 TRP A C 1
ATOM 621 O O . TRP A 1 74 ? -5.935 -2.070 11.078 1.00 97.69 74 TRP A O 1
ATOM 631 N N . GLN A 1 75 ? -5.708 -1.488 13.233 1.00 97.38 75 GLN A N 1
ATOM 632 C CA . GLN A 1 75 ? -5.109 -2.760 13.662 1.00 97.38 75 GLN A CA 1
ATOM 633 C C . GLN A 1 75 ? -6.088 -3.937 13.503 1.00 97.38 75 GLN A C 1
ATOM 635 O O . GLN A 1 75 ? -5.723 -4.975 12.959 1.00 97.38 75 GLN A O 1
ATOM 640 N N . GLN A 1 76 ? -7.362 -3.762 13.877 1.00 97.00 76 GLN A N 1
ATOM 641 C CA . GLN A 1 76 ? -8.391 -4.786 13.652 1.00 97.00 76 GLN A CA 1
ATOM 642 C C . GLN A 1 76 ? -8.608 -5.080 12.159 1.00 97.00 76 GLN A C 1
ATOM 644 O O . GLN A 1 76 ? -8.757 -6.241 11.798 1.00 97.00 76 GLN A O 1
ATOM 649 N N . ILE A 1 77 ? -8.600 -4.060 11.294 1.00 97.31 77 ILE A N 1
ATOM 650 C CA . ILE A 1 77 ? -8.718 -4.226 9.833 1.00 97.31 77 ILE A CA 1
ATOM 651 C C . ILE A 1 77 ? -7.504 -4.979 9.265 1.00 97.31 77 ILE A C 1
ATOM 653 O O . ILE A 1 77 ? -7.671 -5.873 8.438 1.00 97.31 77 ILE A O 1
ATOM 657 N N . TYR A 1 78 ? -6.296 -4.666 9.743 1.00 97.31 78 TYR A N 1
ATOM 658 C CA . TYR A 1 78 ? -5.080 -5.410 9.411 1.00 97.31 78 TYR A CA 1
ATOM 659 C C . TYR A 1 78 ? -5.189 -6.893 9.807 1.00 97.31 78 TYR A C 1
ATOM 661 O O . TYR A 1 78 ? -4.892 -7.762 8.991 1.00 97.31 78 TYR A O 1
ATOM 669 N N . ASN A 1 79 ? -5.693 -7.201 11.006 1.00 96.81 79 ASN A N 1
ATOM 670 C CA . ASN A 1 79 ? -5.861 -8.589 11.446 1.00 96.81 79 ASN A CA 1
ATOM 671 C C . ASN A 1 79 ? -6.856 -9.367 10.563 1.00 96.81 79 ASN A C 1
ATOM 673 O O . ASN A 1 79 ? -6.616 -10.538 10.277 1.00 96.81 79 ASN A O 1
ATOM 677 N N . GLU A 1 80 ? -7.938 -8.740 10.082 1.00 97.12 80 GLU A N 1
ATOM 678 C CA . GLU A 1 80 ? -8.835 -9.377 9.100 1.00 97.12 80 GLU A CA 1
ATOM 679 C C . GLU A 1 80 ? -8.148 -9.602 7.743 1.00 97.12 80 GLU A C 1
ATOM 681 O O . GLU A 1 80 ? -8.320 -10.662 7.145 1.00 97.12 80 GLU A O 1
ATOM 686 N N . MET A 1 81 ? -7.311 -8.667 7.276 1.00 96.75 81 MET A N 1
ATOM 687 C CA . MET A 1 81 ? -6.500 -8.868 6.066 1.00 96.75 81 MET A CA 1
ATOM 688 C C . MET A 1 81 ? -5.541 -10.060 6.211 1.00 96.75 81 MET A C 1
ATOM 690 O O . MET A 1 81 ? -5.456 -10.891 5.305 1.00 96.75 81 MET A O 1
ATOM 694 N N . CYS A 1 82 ? -4.881 -10.210 7.363 1.00 94.56 82 CYS A N 1
ATOM 695 C CA . CYS A 1 82 ? -4.000 -11.351 7.618 1.00 94.56 82 CYS A CA 1
ATOM 696 C C . CYS A 1 82 ? -4.753 -12.687 7.685 1.00 94.56 82 CYS A C 1
ATOM 698 O O . CYS A 1 82 ? -4.257 -13.678 7.155 1.00 94.56 82 CYS A O 1
ATOM 700 N N . LYS A 1 83 ? -5.974 -12.725 8.243 1.00 95.31 83 LYS A N 1
ATOM 701 C CA . LYS A 1 83 ? -6.837 -13.927 8.205 1.00 95.31 83 LYS A CA 1
ATOM 702 C C . LYS A 1 83 ? -7.217 -14.352 6.784 1.00 95.31 83 LYS A C 1
ATOM 704 O O . LYS A 1 83 ? -7.444 -15.534 6.553 1.00 95.31 83 LYS A O 1
ATOM 709 N N . LEU A 1 84 ? -7.279 -13.409 5.841 1.00 94.25 84 LEU A N 1
ATOM 710 C CA . LEU A 1 84 ? -7.494 -13.682 4.415 1.00 94.25 84 LEU A CA 1
ATOM 711 C C . LEU A 1 84 ? -6.207 -14.089 3.666 1.00 94.25 84 LEU A C 1
ATOM 713 O O . LEU A 1 84 ? -6.248 -14.253 2.451 1.00 94.25 84 LEU A O 1
ATOM 717 N N . GLY A 1 85 ? -5.071 -14.246 4.357 1.00 94.44 85 GLY A N 1
ATOM 718 C CA . GLY A 1 85 ? -3.784 -14.614 3.753 1.00 94.44 85 GLY A CA 1
ATOM 719 C C . GLY A 1 85 ? -2.973 -13.436 3.199 1.00 94.44 85 GLY A C 1
ATOM 720 O O . GLY A 1 85 ? -1.971 -13.646 2.516 1.00 94.44 85 GLY A O 1
ATOM 721 N N . PHE A 1 86 ? -3.368 -12.190 3.486 1.00 94.38 86 PHE A N 1
ATOM 722 C CA . PHE A 1 86 ? -2.665 -10.996 3.016 1.00 94.38 86 PHE A CA 1
ATOM 723 C C . PHE A 1 86 ? -1.722 -10.428 4.088 1.00 94.38 86 PHE A C 1
ATOM 725 O O . PHE A 1 86 ? -2.144 -9.738 5.018 1.00 94.38 86 PHE A O 1
ATOM 732 N N . LEU A 1 87 ? -0.421 -10.684 3.936 1.00 93.19 87 LEU A N 1
ATOM 733 C CA . LEU A 1 87 ? 0.628 -10.134 4.800 1.00 93.19 87 LEU A CA 1
ATOM 734 C C . LEU A 1 87 ? 0.964 -8.692 4.389 1.00 93.19 87 LEU A C 1
ATOM 736 O O . LEU A 1 87 ? 1.402 -8.454 3.268 1.00 93.19 87 LEU A O 1
ATOM 740 N N . ILE A 1 88 ? 0.772 -7.722 5.290 1.00 93.81 88 ILE A N 1
ATOM 741 C CA . ILE A 1 88 ? 1.032 -6.286 5.030 1.00 93.81 88 ILE A CA 1
ATOM 742 C C . ILE A 1 88 ? 2.306 -5.793 5.748 1.00 93.81 88 ILE A C 1
ATOM 744 O O . ILE A 1 88 ? 2.999 -4.900 5.253 1.00 93.81 88 ILE A O 1
ATOM 748 N N . ALA A 1 89 ? 2.624 -6.343 6.920 1.00 93.19 89 ALA A N 1
ATOM 749 C CA . ALA A 1 89 ? 3.800 -6.028 7.734 1.00 93.19 89 ALA A CA 1
ATOM 750 C C . ALA A 1 89 ? 4.068 -7.177 8.720 1.00 93.19 89 ALA A C 1
ATOM 752 O O . ALA A 1 89 ? 3.207 -8.033 8.891 1.00 93.19 89 ALA A O 1
ATOM 753 N N . ASP A 1 90 ? 5.209 -7.158 9.407 1.00 91.06 90 ASP A N 1
ATOM 754 C CA . ASP A 1 90 ? 5.524 -8.105 10.488 1.00 91.06 90 ASP A CA 1
ATOM 755 C C . ASP A 1 90 ? 4.703 -7.828 11.761 1.00 91.06 90 ASP A C 1
ATOM 757 O O . ASP A 1 90 ? 4.284 -8.735 12.475 1.00 91.06 90 ASP A O 1
ATOM 761 N N . ASN A 1 91 ? 4.453 -6.544 12.043 1.00 92.81 91 ASN A N 1
ATOM 762 C CA . ASN A 1 91 ? 3.849 -6.071 13.287 1.00 92.81 91 ASN A CA 1
ATOM 763 C C . ASN A 1 91 ? 2.434 -5.524 13.072 1.00 92.81 91 ASN A C 1
ATOM 765 O O . ASN A 1 91 ? 2.223 -4.662 12.218 1.00 92.81 91 ASN A O 1
ATOM 769 N N . GLU A 1 92 ? 1.497 -5.872 13.960 1.00 93.75 92 GLU A N 1
ATOM 770 C CA . GLU A 1 92 ? 0.124 -5.331 13.968 1.00 93.75 92 GLU A CA 1
ATOM 771 C C . GLU A 1 92 ? 0.087 -3.790 13.978 1.00 93.75 92 GLU A C 1
ATOM 773 O O . GLU A 1 92 ? -0.712 -3.167 13.275 1.00 93.75 92 GLU A O 1
ATOM 778 N N . LYS A 1 93 ? 0.978 -3.150 14.749 1.00 93.19 93 LYS A N 1
ATOM 779 C CA . LYS A 1 93 ? 1.075 -1.682 14.830 1.00 93.19 93 LYS A CA 1
ATOM 780 C C . LYS A 1 93 ? 1.406 -1.048 13.477 1.00 93.19 93 LYS A C 1
ATOM 782 O O . LYS A 1 93 ? 0.804 -0.038 13.117 1.00 93.19 93 LYS A O 1
ATOM 787 N N . ASP A 1 94 ? 2.343 -1.626 12.732 1.00 94.50 94 ASP A N 1
ATOM 788 C CA . ASP A 1 94 ? 2.798 -1.075 11.452 1.00 94.50 94 ASP A CA 1
ATOM 789 C C . ASP A 1 94 ? 1.890 -1.507 10.296 1.00 94.50 94 ASP A C 1
ATOM 791 O O . ASP A 1 94 ? 1.628 -0.714 9.391 1.00 94.50 94 ASP A O 1
ATOM 795 N N . GLY A 1 95 ? 1.296 -2.697 10.388 1.00 95.19 95 GLY A N 1
ATOM 796 C CA . GLY A 1 95 ? 0.201 -3.144 9.535 1.00 95.19 95 GLY A CA 1
ATOM 797 C C . GLY A 1 95 ? -1.006 -2.204 9.588 1.00 95.19 95 GLY A C 1
ATOM 798 O O . GLY A 1 95 ? -1.500 -1.773 8.544 1.00 95.19 95 GLY A O 1
ATOM 799 N N . GLY A 1 96 ? -1.414 -1.783 10.791 1.00 96.81 96 GLY A N 1
ATOM 800 C CA . GLY A 1 96 ? -2.453 -0.768 10.987 1.00 96.81 96 GLY A CA 1
ATOM 801 C C . GLY A 1 96 ? -2.098 0.592 10.365 1.00 96.81 96 GLY A C 1
ATOM 802 O O . GLY A 1 96 ? -2.924 1.176 9.663 1.00 96.81 96 GLY A O 1
ATOM 803 N N . LYS A 1 97 ? -0.856 1.077 10.536 1.00 96.75 97 LYS A N 1
ATOM 804 C CA . LYS A 1 97 ? -0.380 2.315 9.876 1.00 96.75 97 LYS A CA 1
ATOM 805 C C . LYS A 1 97 ? -0.406 2.202 8.348 1.00 96.75 97 LYS A C 1
ATOM 807 O O . LYS A 1 97 ? -0.848 3.134 7.678 1.00 96.75 97 LYS A O 1
ATOM 812 N N . LYS A 1 98 ? 0.046 1.072 7.786 1.00 96.12 98 LYS A N 1
ATOM 813 C CA . LYS A 1 98 ? 0.013 0.817 6.336 1.00 96.12 98 LYS A CA 1
ATOM 814 C C . LYS A 1 98 ? -1.424 0.778 5.805 1.00 96.12 98 LYS A C 1
ATOM 816 O O . LYS A 1 98 ? -1.674 1.348 4.746 1.00 96.12 98 LYS A O 1
ATOM 821 N N . CYS A 1 99 ? -2.368 0.189 6.544 1.00 97.31 99 CYS A N 1
ATOM 822 C CA . CYS A 1 99 ? -3.797 0.214 6.206 1.00 97.31 99 CYS A CA 1
ATOM 823 C C . CYS A 1 99 ? -4.352 1.647 6.156 1.00 97.31 99 CYS A C 1
ATOM 825 O O . CYS A 1 99 ? -4.927 2.044 5.143 1.00 97.31 99 CYS A O 1
ATOM 827 N N . ASP A 1 100 ? -4.125 2.447 7.200 1.00 97.12 100 ASP A N 1
ATOM 828 C CA . ASP A 1 100 ? -4.548 3.853 7.248 1.00 97.12 100 ASP A CA 1
ATOM 829 C C . ASP A 1 100 ? -3.946 4.680 6.095 1.00 97.12 100 ASP A C 1
ATOM 831 O O . ASP A 1 100 ? -4.660 5.391 5.384 1.00 97.12 100 ASP A O 1
ATOM 835 N N . GLN A 1 101 ? -2.640 4.536 5.844 1.00 96.25 101 GLN A N 1
ATOM 836 C CA . GLN A 1 101 ? -1.963 5.230 4.747 1.00 96.25 101 GLN A CA 1
ATOM 837 C C . GLN A 1 101 ? -2.487 4.784 3.373 1.00 96.25 101 GLN A C 1
ATOM 839 O O . GLN A 1 101 ? -2.695 5.623 2.495 1.00 96.25 101 GLN A O 1
ATOM 844 N N . LYS A 1 102 ? -2.741 3.483 3.176 1.00 95.94 102 LYS A N 1
ATOM 845 C CA . LYS A 1 102 ? -3.348 2.945 1.949 1.00 95.94 102 LYS A CA 1
ATOM 846 C C . LYS A 1 102 ? -4.741 3.531 1.730 1.00 95.94 102 LYS A C 1
ATOM 848 O O . LYS A 1 102 ? -5.034 3.953 0.612 1.00 95.94 102 LYS A O 1
ATOM 853 N N . TRP A 1 103 ? -5.569 3.598 2.773 1.00 96.50 103 TRP A N 1
ATOM 854 C CA . TRP A 1 103 ? -6.903 4.192 2.697 1.00 96.50 103 TRP A CA 1
ATOM 855 C C . TRP A 1 103 ? -6.845 5.677 2.326 1.00 96.50 103 TRP A C 1
ATOM 857 O O . TRP A 1 103 ? -7.448 6.070 1.327 1.00 96.50 103 TRP A O 1
ATOM 867 N N . ARG A 1 104 ? -6.033 6.477 3.035 1.00 95.88 104 ARG A N 1
ATOM 868 C CA . ARG A 1 104 ? -5.815 7.900 2.713 1.00 95.88 104 ARG A CA 1
ATOM 869 C C . ARG A 1 104 ? -5.330 8.095 1.272 1.00 95.88 104 ARG A C 1
ATOM 871 O O . ARG A 1 104 ? -5.832 8.967 0.570 1.00 95.88 104 ARG A O 1
ATOM 878 N N . ASN A 1 105 ? -4.419 7.249 0.786 1.00 94.88 105 ASN A N 1
ATOM 879 C CA . ASN A 1 105 ? -3.935 7.305 -0.599 1.00 94.88 105 ASN A CA 1
ATOM 880 C C . ASN A 1 105 ? -5.037 7.000 -1.634 1.00 94.88 105 ASN A C 1
ATOM 882 O O . ASN A 1 105 ? -5.044 7.601 -2.711 1.00 94.88 105 ASN A O 1
ATOM 886 N N . LEU A 1 106 ? -5.955 6.074 -1.337 1.00 94.19 106 LEU A N 1
ATOM 887 C CA . LEU A 1 106 ? -7.094 5.759 -2.207 1.00 94.19 106 LEU A CA 1
ATOM 888 C C . LEU A 1 106 ? -8.141 6.885 -2.193 1.00 94.19 106 LEU A C 1
ATOM 890 O O . LEU A 1 106 ? -8.612 7.280 -3.259 1.00 94.19 106 LEU A O 1
ATOM 894 N N . GLU A 1 107 ? -8.465 7.440 -1.019 1.00 93.06 107 GLU A N 1
ATOM 895 C CA . GLU A 1 107 ? -9.373 8.589 -0.893 1.00 93.06 107 GLU A CA 1
ATOM 896 C C . GLU A 1 107 ? -8.838 9.821 -1.630 1.00 93.06 107 GLU A C 1
ATOM 898 O O . GLU A 1 107 ? -9.572 10.419 -2.415 1.00 93.06 107 GLU A O 1
ATOM 903 N N . SER A 1 108 ? -7.557 10.161 -1.455 1.00 93.94 108 SER A N 1
ATOM 904 C CA . SER A 1 108 ? -6.929 11.290 -2.152 1.00 93.94 108 SER A CA 1
ATOM 905 C C . SER A 1 108 ? -6.988 11.132 -3.672 1.00 93.94 108 SER A C 1
ATOM 907 O O . SER A 1 108 ? -7.405 12.062 -4.356 1.00 93.94 108 SER A O 1
ATOM 909 N N . LYS A 1 109 ? -6.658 9.950 -4.219 1.00 91.25 109 LYS A N 1
ATOM 910 C CA . LYS A 1 109 ? -6.748 9.687 -5.672 1.00 91.25 109 LYS A CA 1
ATOM 911 C C . LYS A 1 109 ? -8.181 9.757 -6.201 1.00 91.25 109 LYS A C 1
ATOM 913 O O . LYS A 1 109 ? -8.408 10.245 -7.308 1.00 91.25 109 LYS A O 1
ATOM 918 N N . TYR A 1 110 ? -9.145 9.273 -5.420 1.00 92.06 110 TYR A N 1
ATOM 919 C CA . TYR A 1 110 ? -10.562 9.351 -5.763 1.00 92.06 110 TYR A CA 1
ATOM 920 C C . TYR A 1 110 ? -11.053 10.807 -5.818 1.00 92.06 110 TYR A C 1
ATOM 922 O O . TYR A 1 110 ? -11.679 11.208 -6.802 1.00 92.06 110 TYR A O 1
ATOM 930 N N . MET A 1 111 ? -10.730 11.606 -4.795 1.00 89.56 111 MET A N 1
ATOM 931 C CA . MET A 1 111 ? -11.111 13.019 -4.725 1.00 89.56 111 MET A CA 1
ATOM 932 C C . MET A 1 111 ? -10.398 13.842 -5.803 1.00 89.56 111 MET A C 1
ATOM 934 O O . MET A 1 111 ? -11.058 14.607 -6.494 1.00 89.56 111 MET A O 1
ATOM 938 N N . GLU A 1 112 ? -9.102 13.616 -6.049 1.00 90.12 112 GLU A N 1
ATOM 939 C CA . GLU A 1 112 ? -8.350 14.318 -7.100 1.00 90.12 112 GLU A CA 1
ATOM 940 C C . GLU A 1 112 ? -8.970 14.101 -8.488 1.00 90.12 112 GLU A C 1
ATOM 942 O O . GLU A 1 112 ? -9.166 15.055 -9.241 1.00 90.12 112 GLU A O 1
ATOM 947 N N . PHE A 1 113 ? -9.335 12.865 -8.842 1.00 90.00 113 PHE A N 1
ATOM 948 C CA . PHE A 1 113 ? -10.014 12.605 -10.113 1.00 90.00 113 PHE A CA 1
ATOM 949 C C . PHE A 1 113 ? -11.385 13.287 -10.179 1.00 90.00 113 PHE A C 1
ATOM 951 O O . PHE A 1 113 ? -11.710 13.919 -11.185 1.00 90.00 113 PHE A O 1
ATOM 958 N N . LYS A 1 114 ? -12.165 13.212 -9.095 1.00 87.25 114 LYS A N 1
ATOM 959 C CA . LYS A 1 114 ? -13.488 13.834 -9.011 1.00 87.25 114 LYS A CA 1
ATOM 960 C C . LYS A 1 114 ? -13.421 15.356 -9.162 1.00 87.25 114 LYS A C 1
ATOM 962 O O . LYS A 1 114 ? -14.193 15.923 -9.926 1.00 87.25 114 LYS A O 1
ATOM 967 N N . ASP A 1 115 ? -12.492 16.007 -8.474 1.00 86.25 115 ASP A N 1
ATOM 968 C CA . ASP A 1 115 ? -12.345 17.464 -8.480 1.00 86.25 115 ASP A CA 1
ATOM 969 C C . ASP A 1 115 ? -11.782 17.977 -9.814 1.00 86.25 115 ASP A C 1
ATOM 971 O O . ASP A 1 115 ? -12.053 19.110 -10.204 1.00 86.25 115 ASP A O 1
ATOM 975 N N . ASN A 1 116 ? -11.031 17.146 -10.545 1.00 86.19 116 ASN A N 1
ATOM 976 C CA . ASN A 1 116 ? -10.595 17.462 -11.905 1.00 86.19 116 ASN A CA 1
ATOM 977 C C . ASN A 1 116 ? -11.705 17.258 -12.950 1.00 86.19 116 ASN A C 1
ATOM 979 O O . ASN A 1 116 ? -11.719 17.985 -13.937 1.00 86.19 116 ASN A O 1
ATOM 983 N N . ALA A 1 117 ? -12.665 16.353 -12.725 1.00 82.44 117 ALA A N 1
ATOM 984 C CA . ALA A 1 117 ? -13.805 16.158 -13.630 1.00 82.44 117 ALA A CA 1
ATOM 985 C C . ALA A 1 117 ? -14.721 17.397 -13.745 1.00 82.44 117 ALA A C 1
ATOM 987 O O . ALA A 1 117 ? -15.415 17.548 -14.745 1.00 82.44 117 ALA A O 1
ATOM 988 N N . TYR A 1 118 ? -14.694 18.301 -12.757 1.00 76.75 118 TYR A N 1
ATOM 989 C CA . TYR A 1 118 ? -15.434 19.572 -12.774 1.00 76.75 118 TYR A CA 1
ATOM 990 C C . TYR A 1 118 ? -14.607 20.777 -13.270 1.00 76.75 118 TYR A C 1
ATOM 992 O O . TYR A 1 118 ? -15.124 21.892 -13.304 1.00 76.75 118 TYR A O 1
ATOM 1000 N N . LYS A 1 119 ? -13.330 20.594 -13.640 1.00 80.94 119 LYS A N 1
ATOM 1001 C CA . LYS A 1 119 ? -12.454 21.681 -14.112 1.00 80.94 119 LYS A CA 1
ATOM 1002 C C . LYS A 1 119 ? -12.374 21.696 -15.637 1.00 80.94 119 LYS A C 1
ATOM 1004 O O . LYS A 1 119 ? -11.627 20.927 -16.241 1.00 80.94 119 LYS A O 1
ATOM 1009 N N . THR A 1 120 ? -13.107 22.619 -16.252 1.00 63.50 120 THR A N 1
ATOM 1010 C CA . THR A 1 120 ? -13.057 22.882 -17.697 1.00 63.50 120 THR A CA 1
ATOM 1011 C C . THR A 1 120 ? -11.622 23.171 -18.158 1.00 63.50 120 THR A C 1
ATOM 1013 O O . THR A 1 120 ? -10.919 23.965 -17.537 1.00 63.50 120 THR A O 1
ATOM 1016 N N . GLY A 1 121 ? -11.188 22.543 -19.256 1.00 70.62 121 GLY A N 1
ATOM 1017 C CA . GLY A 1 121 ? -9.881 22.792 -19.886 1.00 70.62 121 GLY A CA 1
ATOM 1018 C C . GLY A 1 121 ? -8.747 21.828 -19.508 1.00 70.62 121 GLY A C 1
ATOM 1019 O O . GLY A 1 121 ? -7.673 21.909 -20.098 1.00 70.62 121 GLY A O 1
ATOM 1020 N N . GLN A 1 122 ? -8.954 20.885 -18.583 1.00 62.38 122 GLN A N 1
ATOM 1021 C CA . GLN A 1 122 ? -8.046 19.741 -18.413 1.00 62.38 122 GLN A CA 1
ATOM 1022 C C . GLN A 1 122 ? -8.429 18.619 -19.391 1.00 62.38 122 GLN A C 1
ATOM 1024 O O . GLN A 1 122 ? -9.601 18.264 -19.506 1.00 62.38 122 GLN A O 1
ATOM 1029 N N . ALA A 1 123 ? -7.441 18.025 -20.069 1.00 68.81 123 ALA A N 1
ATOM 1030 C CA . ALA A 1 123 ? -7.661 16.808 -20.851 1.00 68.81 123 ALA A CA 1
ATOM 1031 C C . ALA A 1 123 ? -8.185 15.681 -19.943 1.00 68.81 123 ALA A C 1
ATOM 1033 O O . ALA A 1 123 ? -7.758 15.563 -18.792 1.00 68.81 123 ALA A O 1
ATOM 1034 N N . SER A 1 124 ? -9.098 14.850 -20.460 1.00 71.19 124 SER A N 1
ATOM 1035 C CA . SER A 1 124 ? -9.754 13.783 -19.691 1.00 71.19 124 SER A CA 1
ATOM 1036 C C . SER A 1 124 ? -8.726 12.852 -19.032 1.00 71.19 124 SER A C 1
ATOM 1038 O O . SER A 1 124 ? -8.089 12.025 -19.693 1.00 71.19 124 SER A O 1
ATOM 1040 N N . LYS A 1 125 ? -8.536 13.002 -17.714 1.00 79.44 125 LYS A N 1
ATOM 1041 C CA . LYS A 1 125 ? -7.652 12.129 -16.934 1.00 79.44 125 LYS A CA 1
ATOM 1042 C C . LYS A 1 125 ? -8.188 10.698 -16.989 1.00 79.44 125 LYS A C 1
ATOM 1044 O O . LYS A 1 125 ? -9.393 10.467 -16.947 1.00 79.44 125 LYS A O 1
ATOM 1049 N N . LYS A 1 126 ? -7.290 9.711 -17.033 1.00 84.88 126 LYS A N 1
ATOM 1050 C CA . LYS A 1 126 ? -7.694 8.301 -16.949 1.00 84.88 126 LYS A CA 1
ATOM 1051 C C . LYS A 1 126 ? -8.345 8.027 -15.589 1.00 84.88 126 LYS A C 1
ATOM 1053 O O . LYS A 1 126 ? -7.823 8.438 -14.553 1.00 84.88 126 LYS A O 1
ATOM 1058 N N . LYS A 1 127 ? -9.469 7.309 -15.612 1.00 86.56 127 LYS A N 1
ATOM 1059 C CA . LYS A 1 127 ? -10.215 6.869 -14.426 1.00 86.56 127 LYS A CA 1
ATOM 1060 C C . LYS A 1 127 ? -9.291 6.088 -13.469 1.00 86.56 127 LYS A C 1
ATOM 1062 O O . LYS A 1 127 ? -8.651 5.137 -13.923 1.00 86.56 127 LYS A O 1
ATOM 1067 N N . PRO A 1 128 ? -9.190 6.453 -12.175 1.00 86.94 128 PRO A N 1
ATOM 1068 C CA . PRO A 1 128 ? -8.347 5.735 -11.228 1.00 86.94 128 PRO A CA 1
ATOM 1069 C C . PRO A 1 128 ? -8.781 4.274 -11.043 1.00 86.94 128 PRO A C 1
ATOM 1071 O O . PRO A 1 128 ? -9.983 3.986 -11.079 1.00 86.94 128 PRO A O 1
ATOM 1074 N N . PRO A 1 129 ? -7.837 3.363 -10.743 1.00 83.25 129 PRO A N 1
ATOM 1075 C CA . PRO A 1 129 ? -8.166 2.039 -10.225 1.00 83.25 129 PRO A CA 1
ATOM 1076 C C . PRO A 1 129 ? -9.117 2.137 -9.023 1.00 83.25 129 PRO A C 1
ATOM 1078 O O . PRO A 1 129 ? -8.966 3.023 -8.180 1.00 83.25 129 PRO A O 1
ATOM 1081 N N . TYR A 1 130 ? -10.088 1.225 -8.948 1.00 87.81 130 TYR A N 1
ATOM 1082 C CA . TYR A 1 130 ? -11.105 1.143 -7.885 1.00 87.81 130 TYR A CA 1
ATOM 1083 C C . TYR A 1 130 ? -12.057 2.349 -7.763 1.00 87.81 130 TYR A C 1
ATOM 1085 O O . TYR A 1 130 ? -12.796 2.433 -6.778 1.00 87.81 130 TYR A O 1
ATOM 1093 N N . TYR A 1 131 ? -12.100 3.256 -8.755 1.00 88.06 131 TYR A N 1
ATOM 1094 C CA . TYR A 1 131 ? -13.013 4.408 -8.735 1.00 88.06 131 TYR A CA 1
ATOM 1095 C C . TYR A 1 131 ? -14.471 3.998 -8.510 1.00 88.06 131 TYR A C 1
ATOM 1097 O O . TYR A 1 131 ? -15.127 4.602 -7.672 1.00 88.06 131 TYR A O 1
ATOM 1105 N N . ASP A 1 132 ? -14.978 2.985 -9.220 1.00 86.25 132 ASP A N 1
ATOM 1106 C CA . ASP A 1 132 ? -16.397 2.599 -9.144 1.00 86.25 132 ASP A CA 1
ATOM 1107 C C . ASP A 1 132 ? -16.784 2.081 -7.761 1.00 86.25 132 ASP A C 1
ATOM 1109 O O . ASP A 1 132 ? -17.822 2.462 -7.219 1.00 86.25 132 ASP A O 1
ATOM 1113 N N . ILE A 1 133 ? -15.901 1.284 -7.151 1.00 85.75 133 ILE A N 1
ATOM 1114 C CA . ILE A 1 133 ? -16.076 0.784 -5.788 1.00 85.75 133 ILE A CA 1
ATOM 1115 C C . ILE A 1 133 ? -16.147 1.989 -4.839 1.00 85.75 133 ILE A C 1
ATOM 1117 O O . ILE A 1 133 ? -17.171 2.185 -4.182 1.00 85.75 133 ILE A O 1
ATOM 1121 N N . MET A 1 134 ? -15.130 2.861 -4.852 1.00 88.62 134 MET A N 1
ATOM 1122 C CA . MET A 1 134 ? -15.076 4.068 -4.012 1.00 88.62 134 MET A CA 1
ATOM 1123 C C . MET A 1 134 ? -16.248 5.031 -4.235 1.00 88.62 134 MET A C 1
ATOM 1125 O O . MET A 1 134 ? -16.790 5.577 -3.272 1.00 88.62 134 MET A O 1
ATOM 1129 N N . HIS A 1 135 ? -16.679 5.213 -5.484 1.00 88.38 135 HIS A N 1
ATOM 1130 C CA . HIS A 1 135 ? -17.830 6.037 -5.829 1.00 88.38 135 HIS A CA 1
ATOM 1131 C C . HIS A 1 135 ? -19.110 5.449 -5.231 1.00 88.38 135 HIS A C 1
ATOM 1133 O O . HIS A 1 135 ? -19.842 6.164 -4.548 1.00 88.38 135 HIS A O 1
ATOM 1139 N N . SER A 1 136 ? -19.334 4.140 -5.390 1.00 84.56 136 SER A N 1
ATOM 1140 C CA . SER A 1 136 ? -20.503 3.454 -4.825 1.00 84.56 136 SER A CA 1
ATOM 1141 C C . SER A 1 136 ? -20.586 3.576 -3.299 1.00 84.56 136 SER A C 1
ATOM 1143 O O . SER A 1 136 ? -21.682 3.637 -2.755 1.00 84.56 136 SER A O 1
ATOM 1145 N N . ILE A 1 137 ? -19.447 3.658 -2.604 1.00 83.25 137 ILE A N 1
ATOM 1146 C CA . ILE A 1 137 ? -19.386 3.876 -1.154 1.00 83.25 137 ILE A CA 1
ATOM 1147 C C . ILE A 1 137 ? -19.724 5.337 -0.825 1.00 83.25 137 ILE A C 1
ATOM 1149 O O . ILE A 1 137 ? -20.663 5.610 -0.083 1.00 83.25 137 ILE A O 1
ATOM 1153 N N . LYS A 1 138 ? -18.983 6.295 -1.399 1.00 79.50 138 LYS A N 1
ATOM 1154 C CA . LYS A 1 138 ? -19.075 7.718 -1.028 1.00 79.50 138 LYS A CA 1
ATOM 1155 C C . LYS A 1 138 ? -20.363 8.409 -1.497 1.00 79.50 138 LYS A C 1
ATOM 1157 O O . LYS A 1 138 ? -20.740 9.417 -0.903 1.00 79.50 138 LYS A O 1
ATOM 1162 N N . TYR A 1 139 ? -21.030 7.898 -2.536 1.00 72.06 139 TYR A N 1
ATOM 1163 C CA . TYR A 1 139 ? -22.209 8.531 -3.151 1.00 72.06 139 TYR A CA 1
ATOM 1164 C C . TYR A 1 139 ? -23.547 7.817 -2.904 1.00 72.06 139 TYR A C 1
ATOM 1166 O O . TYR A 1 139 ? -24.588 8.357 -3.279 1.00 72.06 139 TYR A O 1
ATOM 1174 N N . LYS A 1 140 ? -23.566 6.691 -2.173 1.00 62.31 140 LYS A N 1
ATOM 1175 C CA . LYS A 1 140 ? -24.788 5.935 -1.808 1.00 62.31 140 LYS A CA 1
ATOM 1176 C C . LYS A 1 140 ? -25.894 6.744 -1.110 1.00 62.31 140 LYS A C 1
ATOM 1178 O O . LYS A 1 140 ? -27.029 6.285 -1.049 1.00 62.31 140 LYS A O 1
ATOM 1183 N N . HIS A 1 141 ? -25.579 7.936 -0.598 1.00 52.06 141 HIS A N 1
ATOM 1184 C CA . HIS A 1 141 ? -26.493 8.783 0.176 1.00 52.06 141 HIS A CA 1
ATOM 1185 C C . HIS A 1 141 ? -26.727 10.182 -0.415 1.00 52.06 141 HIS A C 1
ATOM 1187 O O . HIS A 1 141 ? -27.252 11.052 0.276 1.00 52.06 141 HIS A O 1
ATOM 1193 N N . LYS A 1 142 ? -26.353 10.428 -1.680 1.00 48.97 142 LYS A N 1
ATOM 1194 C CA . LYS A 1 142 ? -26.637 11.704 -2.360 1.00 48.97 142 LYS A CA 1
ATOM 1195 C C . LYS A 1 142 ? -27.293 11.510 -3.723 1.00 48.97 142 LYS A C 1
ATOM 1197 O O . LYS A 1 142 ? -26.741 11.895 -4.750 1.00 48.97 142 LYS A O 1
ATOM 1202 N N . ILE A 1 143 ? -28.547 11.055 -3.694 1.00 47.88 143 ILE A N 1
ATOM 1203 C CA . ILE A 1 143 ? -29.536 11.513 -4.678 1.00 47.88 143 ILE A CA 1
ATOM 1204 C C . ILE A 1 143 ? -29.845 12.976 -4.330 1.00 47.88 143 ILE A C 1
ATOM 1206 O O . ILE A 1 143 ? -30.865 13.292 -3.727 1.00 47.88 143 ILE A O 1
ATOM 1210 N N . SER A 1 144 ? -28.920 13.877 -4.664 1.00 49.41 144 SER A N 1
ATOM 1211 C CA . SER A 1 144 ? -29.342 15.235 -4.977 1.00 49.41 144 SER A CA 1
ATOM 1212 C C . SER A 1 144 ? -29.982 15.112 -6.354 1.00 49.41 144 SER A C 1
ATOM 1214 O O . SER A 1 144 ? -29.249 14.767 -7.288 1.00 49.41 144 SER A O 1
ATOM 1216 N N . PRO A 1 145 ? -31.297 15.342 -6.526 1.00 53.25 145 PRO A N 1
ATOM 1217 C CA . PRO A 1 145 ? -31.802 15.570 -7.870 1.00 53.25 145 PRO A CA 1
ATOM 1218 C C . PRO A 1 145 ? -30.958 16.693 -8.494 1.00 53.25 145 PRO A C 1
ATOM 1220 O O . PRO A 1 145 ? -30.506 17.588 -7.760 1.00 53.25 145 PRO A O 1
ATOM 1223 N N . PRO A 1 146 ? -30.687 16.655 -9.812 1.00 52.34 146 PRO A N 1
ATOM 1224 C CA . PRO A 1 146 ? -30.132 17.810 -10.492 1.00 52.34 146 PRO A CA 1
ATOM 1225 C C . PRO A 1 146 ? -30.983 19.018 -10.118 1.00 52.34 146 PRO A C 1
ATOM 1227 O O . PRO A 1 146 ? -32.208 18.958 -10.227 1.00 52.34 146 PRO A O 1
ATOM 1230 N N . SER A 1 147 ? -30.342 20.082 -9.635 1.00 52.12 147 SER A N 1
ATOM 1231 C CA . SER A 1 147 ? -31.011 21.363 -9.450 1.00 52.12 147 SER A CA 1
ATOM 1232 C C . SER A 1 147 ? -31.459 21.819 -10.831 1.00 52.12 147 SER A C 1
ATOM 1234 O O . SER A 1 147 ? -30.666 22.405 -11.568 1.00 52.12 147 SER A O 1
ATOM 1236 N N . LEU A 1 148 ? -32.702 21.501 -11.197 1.00 50.31 148 LEU A N 1
ATOM 1237 C CA . LEU A 1 148 ? -33.365 22.106 -12.338 1.00 50.31 148 LEU A CA 1
ATOM 1238 C C . LEU A 1 148 ? -33.297 23.607 -12.089 1.00 50.31 148 LEU A C 1
ATOM 1240 O O . LEU A 1 148 ? -33.852 24.100 -11.110 1.00 50.31 148 LEU A O 1
ATOM 1244 N N . LEU A 1 149 ? -32.517 24.302 -12.918 1.00 52.31 149 LEU A N 1
ATOM 1245 C CA . LEU A 1 149 ? -32.461 25.753 -12.893 1.00 52.31 149 LEU A CA 1
ATOM 1246 C C . LEU A 1 149 ? -33.873 26.235 -13.198 1.00 52.31 149 LEU A C 1
ATOM 1248 O O . LEU A 1 149 ? -34.388 26.007 -14.296 1.00 52.31 149 LEU A O 1
ATOM 1252 N N . ASP A 1 150 ? -34.499 26.810 -12.176 1.00 40.88 150 ASP A N 1
ATOM 1253 C CA . ASP A 1 150 ? -35.909 27.160 -12.178 1.00 40.88 150 ASP A CA 1
ATOM 1254 C C . ASP A 1 150 ? -36.143 28.197 -13.281 1.00 40.88 150 ASP A C 1
ATOM 1256 O O . ASP A 1 150 ? -35.732 29.355 -13.187 1.00 40.88 150 ASP A O 1
ATOM 1260 N N . THR A 1 151 ? -36.686 27.737 -14.409 1.00 55.06 151 THR A N 1
ATOM 1261 C CA . THR A 1 151 ? -36.775 28.522 -15.644 1.00 55.06 151 THR A CA 1
ATOM 1262 C C . THR A 1 151 ? -38.039 29.365 -15.585 1.00 55.06 151 THR A C 1
ATOM 1264 O O . THR A 1 151 ? -38.996 29.124 -16.319 1.00 55.06 151 THR A O 1
ATOM 1267 N N . LEU A 1 152 ? -38.065 30.328 -14.662 1.00 49.09 152 LEU A N 1
ATOM 1268 C CA . LEU A 1 152 ? -39.230 31.166 -14.409 1.00 49.09 152 LEU A CA 1
ATOM 1269 C C . LEU A 1 152 ? -38.867 32.650 -14.233 1.00 49.09 152 LEU A C 1
ATOM 1271 O O . LEU A 1 152 ? -38.288 33.078 -13.241 1.00 49.09 152 LEU A O 1
ATOM 1275 N N . TYR A 1 153 ? -39.339 33.419 -15.217 1.00 45.22 153 TYR A N 1
ATOM 1276 C CA . TYR A 1 153 ? -39.616 34.857 -15.210 1.00 45.22 153 TYR A CA 1
ATOM 1277 C C . TYR A 1 153 ? -38.464 35.875 -15.131 1.00 45.22 153 TYR A C 1
ATOM 1279 O O . TYR A 1 153 ? -38.038 36.337 -14.076 1.00 45.22 153 TYR A O 1
ATOM 1287 N N . SER A 1 154 ? -38.222 36.497 -16.286 1.00 38.78 154 SER A N 1
ATOM 1288 C CA . SER A 1 154 ? -38.661 37.891 -16.448 1.00 38.78 154 SER A CA 1
ATOM 1289 C C . SER A 1 154 ? -39.269 38.096 -17.837 1.00 38.78 154 SER A C 1
ATOM 1291 O O . SER A 1 154 ? -38.727 37.627 -18.834 1.00 38.78 154 SER A O 1
ATOM 1293 N N . ASN A 1 155 ? -40.436 38.742 -17.885 1.00 47.16 155 ASN A N 1
ATOM 1294 C CA . ASN A 1 155 ? -41.201 38.955 -19.113 1.00 47.16 155 ASN A CA 1
ATOM 1295 C C . ASN A 1 155 ? -40.597 40.084 -19.959 1.00 47.16 155 ASN A C 1
ATOM 1297 O O . ASN A 1 155 ? -40.443 41.190 -19.447 1.00 47.16 155 ASN A O 1
ATOM 1301 N N . THR A 1 156 ? -40.456 39.858 -21.266 1.00 40.16 156 THR A N 1
ATOM 1302 C CA . THR A 1 156 ? -40.633 40.919 -22.270 1.00 40.16 156 THR A CA 1
ATOM 1303 C C . THR A 1 156 ? -41.511 40.368 -23.388 1.00 40.16 156 THR A C 1
ATOM 1305 O O . THR A 1 156 ? -41.331 39.234 -23.827 1.00 40.16 156 THR A O 1
ATOM 1308 N N . ILE A 1 157 ? -42.516 41.144 -23.783 1.00 50.47 157 ILE A N 1
ATOM 1309 C CA . ILE A 1 157 ? -43.585 40.731 -24.697 1.00 50.47 157 ILE A CA 1
ATOM 1310 C C . ILE A 1 157 ? -43.151 40.985 -26.154 1.00 50.47 157 ILE A C 1
ATOM 1312 O O . ILE A 1 157 ? -42.410 41.928 -26.409 1.00 50.47 157 ILE A O 1
ATOM 1316 N N . GLU A 1 158 ? -43.700 40.175 -27.070 1.00 39.16 158 GLU A N 1
ATOM 1317 C CA . GLU A 1 158 ? -44.035 40.468 -28.482 1.00 39.16 158 GLU A CA 1
ATOM 1318 C C . GLU A 1 158 ? -43.336 39.677 -29.617 1.00 39.16 158 GLU A C 1
ATOM 1320 O O . GLU A 1 158 ? -42.148 39.800 -29.879 1.00 39.16 158 GLU A O 1
ATOM 1325 N N . ASN A 1 159 ? -44.188 38.964 -30.379 1.00 37.38 159 ASN A N 1
ATOM 1326 C CA . ASN A 1 159 ? -44.226 38.909 -31.854 1.00 37.38 159 ASN A CA 1
ATOM 1327 C C . ASN A 1 159 ? -42.961 38.392 -32.603 1.00 37.38 159 ASN A C 1
ATOM 1329 O O . ASN A 1 159 ? -42.065 39.152 -32.939 1.00 37.38 159 ASN A O 1
ATOM 1333 N N . THR A 1 160 ? -42.880 37.146 -33.101 1.00 36.84 160 THR A N 1
ATOM 1334 C CA . THR A 1 160 ? -43.763 36.585 -34.152 1.00 36.84 160 THR A CA 1
ATOM 1335 C C . THR A 1 160 ? -43.393 35.138 -34.578 1.00 36.84 160 THR A C 1
ATOM 1337 O O . THR A 1 160 ? -42.225 34.784 -34.618 1.00 36.84 160 THR A O 1
ATOM 1340 N N . LYS A 1 161 ? -44.420 34.377 -35.009 1.00 43.06 161 LYS A N 1
ATOM 1341 C CA . LYS A 1 161 ? -44.481 33.270 -36.014 1.00 43.06 161 LYS A CA 1
ATOM 1342 C C . LYS A 1 161 ? -43.524 32.038 -35.962 1.00 43.06 161 LYS A C 1
ATOM 1344 O O . LYS A 1 161 ? -42.310 32.190 -35.938 1.00 43.06 161 LYS A O 1
ATOM 1349 N N . PRO A 1 162 ? -44.058 30.799 -36.123 1.00 48.72 162 PRO A N 1
ATOM 1350 C CA . PRO A 1 162 ? -43.269 29.562 -36.196 1.00 48.72 162 PRO A CA 1
ATOM 1351 C C . PRO A 1 162 ? -43.110 28.974 -37.618 1.00 48.72 162 PRO A C 1
ATOM 1353 O O . PRO A 1 162 ? -44.089 28.852 -38.349 1.00 48.72 162 PRO A O 1
ATOM 1356 N N . LEU A 1 163 ? -41.892 28.531 -37.955 1.00 32.09 163 LEU A N 1
ATOM 1357 C CA . LEU A 1 163 ? -41.492 27.369 -38.792 1.00 32.09 163 LEU A CA 1
ATOM 1358 C C . LEU A 1 163 ? -39.944 27.418 -38.860 1.00 32.09 163 LEU A C 1
ATOM 1360 O O . LEU A 1 163 ? -39.387 28.502 -38.947 1.00 32.09 163 LEU A O 1
ATOM 1364 N N . ASN A 1 164 ? -39.165 26.336 -38.828 1.00 37.59 164 ASN A N 1
ATOM 1365 C CA . ASN A 1 164 ? -39.290 25.157 -39.677 1.00 37.59 164 ASN A CA 1
ATOM 1366 C C . ASN A 1 164 ? -38.419 23.986 -39.163 1.00 37.59 164 ASN A C 1
ATOM 1368 O O . ASN A 1 164 ? -37.569 24.158 -38.293 1.00 37.59 164 ASN A O 1
ATOM 1372 N N . LYS A 1 165 ? -38.608 22.798 -39.747 1.00 40.78 165 LYS A N 1
ATOM 1373 C CA . LYS A 1 165 ? -37.733 21.624 -39.559 1.00 40.78 165 LYS A CA 1
ATOM 1374 C C . LYS A 1 165 ? -36.325 21.887 -40.112 1.00 40.78 165 LYS A C 1
ATOM 1376 O O . LYS A 1 165 ? -36.214 22.587 -41.111 1.00 40.78 165 LYS A O 1
ATOM 1381 N N . ILE A 1 166 ? -35.319 21.183 -39.584 1.00 38.72 166 ILE A N 1
ATOM 1382 C CA . ILE A 1 166 ? -34.346 20.375 -40.353 1.00 38.72 166 ILE A CA 1
ATOM 1383 C C . ILE A 1 166 ? -33.628 19.415 -39.386 1.00 38.72 166 ILE A C 1
ATOM 1385 O O . ILE A 1 166 ? -33.489 19.699 -38.198 1.00 38.72 166 ILE A O 1
ATOM 1389 N N . SER A 1 167 ? -33.244 18.250 -39.902 1.00 32.78 167 SER A N 1
ATOM 1390 C CA . SER A 1 167 ? -32.632 17.131 -39.173 1.00 32.78 167 SER A CA 1
ATOM 1391 C C . SER A 1 167 ? -31.186 16.896 -39.645 1.00 32.78 167 SER A C 1
ATOM 1393 O O . SER A 1 167 ? -30.793 17.464 -40.661 1.00 32.78 167 SER A O 1
ATOM 1395 N N . ILE A 1 168 ? -30.492 15.922 -39.025 1.00 34.56 168 ILE A N 1
ATOM 1396 C CA . ILE A 1 168 ? -29.252 15.255 -39.514 1.00 34.56 168 ILE A CA 1
ATOM 1397 C C . ILE A 1 168 ? -27.999 16.204 -39.580 1.00 34.56 168 ILE A C 1
ATOM 1399 O O . ILE A 1 168 ? -28.159 17.415 -39.572 1.00 34.56 168 ILE A O 1
ATOM 1403 N N . THR A 1 169 ? -26.710 15.810 -39.549 1.00 28.88 169 THR A N 1
ATOM 1404 C CA . THR A 1 169 ? -26.019 14.498 -39.597 1.00 28.88 169 THR A CA 1
ATOM 1405 C C . THR A 1 169 ? -24.643 14.528 -38.901 1.00 28.88 169 THR A C 1
ATOM 1407 O O . THR A 1 169 ? -24.030 15.579 -38.761 1.00 28.88 169 THR A O 1
ATOM 1410 N N . THR A 1 170 ? -24.174 13.333 -38.532 1.00 36.22 170 THR A N 1
ATOM 1411 C CA . THR A 1 170 ? -22.794 12.814 -38.385 1.00 36.22 170 THR A CA 1
ATOM 1412 C C . THR A 1 170 ? -21.648 13.548 -39.108 1.00 36.22 170 THR A C 1
ATOM 1414 O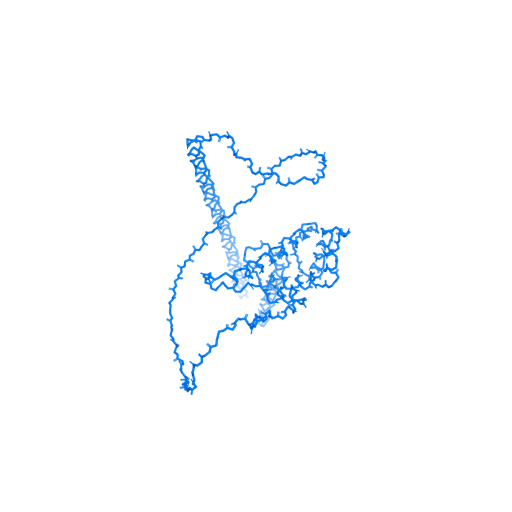 O . THR A 1 170 ? -21.843 13.979 -40.238 1.00 36.22 170 THR A O 1
ATOM 1417 N N . ILE A 1 171 ? -20.447 13.536 -38.499 1.00 40.38 171 ILE A N 1
ATOM 1418 C CA . ILE A 1 171 ? -19.074 13.235 -39.020 1.00 40.38 171 ILE A CA 1
ATOM 1419 C C . ILE A 1 171 ? -18.130 13.467 -37.808 1.00 40.38 171 ILE A C 1
ATOM 1421 O O . ILE A 1 171 ? -18.269 14.493 -37.150 1.00 40.38 171 ILE A O 1
ATOM 1425 N N . THR A 1 172 ? -17.376 12.511 -37.242 1.00 32.19 172 THR A N 1
ATOM 1426 C CA . THR A 1 172 ? -16.307 11.599 -37.736 1.00 32.19 172 THR A CA 1
ATOM 1427 C C . THR A 1 172 ? -14.941 12.295 -37.871 1.00 32.19 172 THR A C 1
ATOM 1429 O O . THR A 1 172 ? -14.886 13.479 -38.170 1.00 32.19 172 THR A O 1
ATOM 1432 N N . GLU A 1 173 ? -13.874 11.512 -37.654 1.00 38.47 173 GLU A N 1
ATOM 1433 C CA . GLU A 1 173 ? -12.440 11.842 -37.782 1.00 38.47 173 GLU A CA 1
ATOM 1434 C C . GLU A 1 173 ? -11.828 12.686 -36.647 1.00 38.47 173 GLU A C 1
ATOM 1436 O O . GLU A 1 173 ? -12.446 13.594 -36.106 1.00 38.47 173 GLU A O 1
ATOM 1441 N N . GLU A 1 174 ? -10.563 12.531 -36.262 1.00 31.70 174 GLU A N 1
ATOM 1442 C CA . GLU A 1 174 ? -9.618 11.408 -36.108 1.00 31.70 174 GLU A CA 1
ATOM 1443 C C . GLU A 1 174 ? -8.268 12.062 -35.758 1.00 31.70 174 GLU A C 1
ATOM 1445 O O . GLU A 1 174 ? -7.959 13.135 -36.271 1.00 31.70 174 GLU A O 1
ATOM 1450 N N . SER A 1 175 ? -7.411 11.376 -34.988 1.00 36.94 175 SER A N 1
ATOM 1451 C CA . SER A 1 175 ? -5.993 11.738 -34.763 1.00 36.94 175 SER A CA 1
ATOM 1452 C C . SER A 1 175 ? -5.746 13.084 -34.017 1.00 36.94 175 SER A C 1
ATOM 1454 O O . SER A 1 175 ? -6.534 14.012 -34.054 1.00 36.94 175 SER A O 1
ATOM 1456 N N . GLN A 1 176 ? -4.697 13.286 -33.218 1.00 40.50 176 GLN A N 1
ATOM 1457 C CA . GLN A 1 176 ? -3.343 12.742 -33.263 1.00 40.50 176 GLN A CA 1
ATOM 1458 C C . GLN A 1 176 ? -2.775 12.501 -31.855 1.00 40.50 176 GLN A C 1
ATOM 1460 O O . GLN A 1 176 ? -3.226 13.062 -30.855 1.00 40.50 176 GLN A O 1
ATOM 1465 N N . ALA A 1 177 ? -1.733 11.67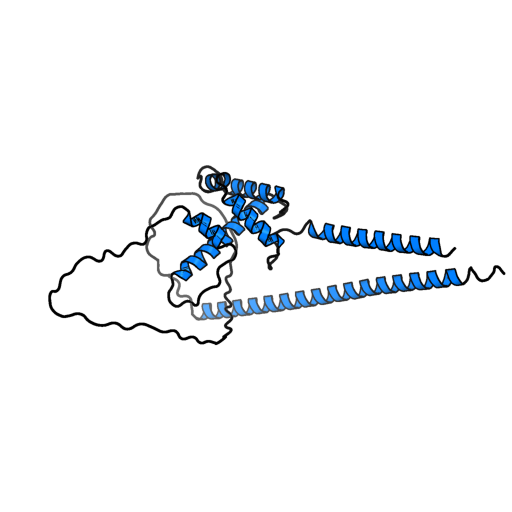4 -31.784 1.00 37.56 177 ALA A N 1
ATOM 1466 C CA . ALA A 1 177 ? -0.952 11.491 -30.572 1.00 37.56 177 ALA A CA 1
ATOM 1467 C C . ALA A 1 177 ? -0.084 12.724 -30.286 1.00 37.56 177 ALA A C 1
ATOM 1469 O O . ALA A 1 177 ? 0.579 13.232 -31.187 1.00 37.56 177 ALA A O 1
ATOM 1470 N N . ASN A 1 178 ? 0.032 13.120 -29.016 1.00 39.06 178 ASN A N 1
ATOM 1471 C CA . ASN A 1 178 ? 1.267 13.753 -28.574 1.00 39.06 178 ASN A CA 1
ATOM 1472 C C . ASN A 1 178 ? 1.627 13.375 -27.134 1.00 39.06 178 ASN A C 1
ATOM 1474 O O . ASN A 1 178 ? 0.786 13.356 -26.233 1.00 39.06 178 ASN A O 1
ATOM 1478 N N . ILE A 1 179 ? 2.894 13.022 -26.946 1.00 43.88 179 ILE A N 1
ATOM 1479 C CA . ILE A 1 179 ? 3.457 12.558 -25.682 1.00 43.88 179 ILE A CA 1
ATOM 1480 C C . ILE A 1 179 ? 3.995 13.788 -24.960 1.00 43.88 179 ILE A C 1
ATOM 1482 O O . ILE A 1 179 ? 4.952 14.399 -25.426 1.00 43.88 179 ILE A O 1
ATOM 1486 N N . SER A 1 180 ? 3.435 14.126 -23.799 1.00 39.69 180 SER A N 1
ATOM 1487 C CA . SER A 1 180 ? 4.081 15.072 -22.889 1.00 39.69 180 SER A CA 1
ATOM 1488 C C . SER A 1 180 ? 4.092 14.525 -21.468 1.00 39.69 180 SER A C 1
ATOM 1490 O O . SER A 1 180 ? 3.086 14.048 -20.941 1.00 39.69 180 SER A O 1
ATOM 1492 N N . ARG A 1 181 ? 5.295 14.503 -20.899 1.00 35.31 181 ARG A N 1
ATOM 1493 C CA . ARG A 1 181 ? 5.690 13.727 -19.726 1.00 35.31 181 ARG A CA 1
ATOM 1494 C C . ARG A 1 181 ? 5.815 14.678 -18.543 1.00 35.31 181 ARG A C 1
ATOM 1496 O O . ARG A 1 181 ? 6.781 15.425 -18.455 1.00 35.31 181 ARG A O 1
ATOM 1503 N N . SER A 1 182 ? 4.831 14.663 -17.649 1.00 32.94 182 SER A N 1
ATOM 1504 C CA . SER A 1 182 ? 4.859 15.484 -16.437 1.00 32.94 182 SER A CA 1
ATOM 1505 C C . SER A 1 182 ? 5.745 14.843 -15.372 1.00 32.94 182 SER A C 1
ATOM 1507 O O . SER A 1 182 ? 5.396 13.801 -14.817 1.00 32.94 182 SER A O 1
ATOM 1509 N N . GLU A 1 183 ? 6.860 15.489 -15.051 1.00 35.22 183 GLU A N 1
ATOM 1510 C CA . GLU A 1 183 ? 7.585 15.252 -13.805 1.00 35.22 183 GLU A CA 1
ATOM 1511 C C . GLU A 1 183 ? 7.095 16.265 -12.763 1.00 35.22 183 GLU A C 1
ATOM 1513 O O . GLU A 1 183 ? 6.964 17.459 -13.030 1.00 35.22 183 GLU A O 1
ATOM 1518 N N . THR A 1 184 ? 6.744 15.790 -11.571 1.00 33.72 184 THR A N 1
ATOM 1519 C CA . THR A 1 184 ? 6.392 16.648 -10.435 1.00 33.72 184 THR A CA 1
ATOM 1520 C C . THR A 1 184 ? 6.914 15.980 -9.178 1.00 33.72 184 THR A C 1
ATOM 1522 O O . THR A 1 184 ? 6.373 14.977 -8.714 1.00 33.72 184 THR A O 1
ATOM 1525 N N . ILE A 1 185 ? 8.012 16.527 -8.670 1.00 41.38 185 ILE A N 1
ATOM 1526 C CA . ILE A 1 185 ? 8.664 16.093 -7.439 1.00 41.38 185 ILE A CA 1
ATOM 1527 C C . ILE A 1 185 ? 8.016 16.856 -6.282 1.00 41.38 185 ILE A C 1
ATOM 1529 O O . ILE A 1 185 ? 7.927 18.081 -6.316 1.00 41.38 185 ILE A O 1
ATOM 1533 N N . VAL A 1 186 ? 7.581 16.128 -5.255 1.00 38.03 186 VAL A N 1
ATOM 1534 C CA . VAL A 1 186 ? 7.226 16.684 -3.944 1.00 38.03 186 VAL A CA 1
ATOM 1535 C C . VAL A 1 186 ? 8.120 16.009 -2.915 1.00 38.03 186 VAL A C 1
ATOM 1537 O O . VAL A 1 186 ? 8.109 14.784 -2.808 1.00 38.03 186 VAL A O 1
ATOM 1540 N N . SER A 1 187 ? 8.868 16.812 -2.163 1.00 36.75 187 SER A N 1
ATOM 1541 C CA . SER A 1 187 ? 9.688 16.357 -1.038 1.00 36.75 187 SER A CA 1
ATOM 1542 C C . SER A 1 187 ? 9.040 16.749 0.288 1.00 36.75 187 SER A C 1
ATOM 1544 O O . SER A 1 187 ? 8.654 17.899 0.455 1.00 36.75 187 SER A O 1
ATOM 1546 N N . ASN A 1 188 ? 8.989 15.787 1.210 1.00 44.31 188 ASN A N 1
ATOM 1547 C CA . ASN A 1 188 ? 8.815 15.889 2.668 1.00 44.31 188 ASN A CA 1
ATOM 1548 C C . ASN A 1 188 ? 9.572 14.670 3.259 1.00 44.31 188 ASN A C 1
ATOM 1550 O O . ASN A 1 188 ? 9.707 13.663 2.563 1.00 44.31 188 ASN A O 1
ATOM 1554 N N . GLU A 1 189 ? 10.062 14.626 4.501 1.00 50.69 189 GLU A N 1
ATOM 1555 C CA . GLU A 1 189 ? 10.000 15.588 5.624 1.00 50.69 189 GLU A CA 1
ATOM 1556 C C . GLU A 1 189 ? 11.436 15.695 6.238 1.00 50.69 189 GLU A C 1
ATOM 1558 O O . GLU A 1 189 ? 12.300 16.055 5.437 1.00 50.69 189 GLU A O 1
ATOM 1563 N N . PRO A 1 190 ? 11.835 15.301 7.480 1.00 54.56 190 PRO A N 1
ATOM 1564 C CA . PRO A 1 190 ? 11.157 15.162 8.786 1.00 54.56 190 PRO A CA 1
ATOM 1565 C C . PRO A 1 190 ? 11.889 15.848 9.987 1.00 54.56 190 PRO A C 1
ATOM 1567 O O . PRO A 1 190 ? 13.072 16.156 9.907 1.00 54.56 190 PRO A O 1
ATOM 1570 N N . SER A 1 191 ? 11.216 15.905 11.151 1.00 40.78 191 SER A N 1
ATOM 1571 C CA . SER A 1 191 ? 11.787 15.831 12.532 1.00 40.78 191 SER A CA 1
ATOM 1572 C C . SER A 1 191 ? 12.693 16.968 13.087 1.00 40.78 191 SER A C 1
ATOM 1574 O O . SER A 1 191 ? 13.489 17.546 12.366 1.00 40.78 191 SER A O 1
ATOM 1576 N N . THR A 1 192 ? 12.734 17.329 14.388 1.00 33.28 192 THR A N 1
ATOM 1577 C CA . THR A 1 192 ? 11.952 17.030 15.628 1.00 33.28 192 THR A CA 1
ATOM 1578 C C . THR A 1 192 ? 12.412 17.970 16.770 1.00 33.28 192 THR A C 1
ATOM 1580 O O . THR A 1 192 ? 13.612 18.210 16.872 1.00 33.28 192 THR A O 1
ATOM 1583 N N . SER A 1 193 ? 11.532 18.393 17.695 1.00 38.56 193 SER A N 1
ATOM 1584 C CA . SER A 1 193 ? 11.745 18.369 19.176 1.00 38.56 193 SER A CA 1
ATOM 1585 C C . SER A 1 193 ? 10.551 18.979 19.956 1.00 38.56 193 SER A C 1
ATOM 1587 O O . SER A 1 193 ? 9.588 19.443 19.349 1.00 38.56 193 SER A O 1
ATOM 1589 N N . GLU A 1 194 ? 10.548 18.849 21.290 1.00 43.00 194 GLU A N 1
ATOM 1590 C CA . GLU A 1 194 ? 9.346 18.692 22.134 1.00 43.00 194 GLU A CA 1
ATOM 1591 C C . GLU A 1 194 ? 8.949 19.898 23.027 1.00 43.00 194 GLU A C 1
ATOM 1593 O O . GLU A 1 194 ? 9.752 20.782 23.308 1.00 43.00 194 GLU A O 1
ATOM 1598 N N . THR A 1 195 ? 7.761 19.765 23.651 1.00 35.53 195 THR A N 1
ATOM 1599 C CA . THR A 1 195 ? 7.344 20.282 24.988 1.00 35.53 195 THR A CA 1
ATOM 1600 C C . THR A 1 195 ? 6.453 21.538 25.048 1.00 35.53 195 THR A C 1
ATOM 1602 O O . THR A 1 195 ? 6.826 22.608 24.586 1.00 35.53 195 THR A O 1
ATOM 1605 N N . GLY A 1 196 ? 5.311 21.430 25.754 1.00 32.44 196 GLY A N 1
ATOM 1606 C CA . GLY A 1 196 ? 4.556 22.576 26.302 1.00 32.44 196 GLY A CA 1
ATOM 1607 C C . GLY A 1 196 ? 3.036 22.550 26.071 1.00 32.44 196 GLY A C 1
ATOM 1608 O O . GLY A 1 196 ? 2.563 22.773 24.962 1.00 32.44 196 GLY A O 1
ATOM 1609 N N . LEU A 1 197 ? 2.248 22.325 27.129 1.00 43.28 197 LEU A N 1
ATOM 1610 C CA . LEU A 1 197 ? 0.776 22.402 27.110 1.00 43.28 197 LEU A CA 1
ATOM 1611 C C . LEU A 1 197 ? 0.280 23.857 27.231 1.00 43.28 197 LEU A C 1
ATOM 1613 O O . LEU A 1 197 ? 0.734 24.553 28.137 1.00 43.28 197 LEU A O 1
ATOM 1617 N N . ASN A 1 198 ? -0.714 24.273 26.422 1.00 40.94 198 ASN A N 1
ATOM 1618 C CA . ASN A 1 198 ? -2.034 24.774 26.884 1.00 40.94 198 ASN A CA 1
ATOM 1619 C C . ASN A 1 198 ? -2.838 25.599 25.844 1.00 40.94 198 ASN A C 1
ATOM 1621 O O . ASN A 1 198 ? -2.292 26.362 25.059 1.00 40.94 198 ASN A O 1
ATOM 1625 N N . SER A 1 199 ? -4.167 25.547 26.019 1.00 36.59 199 SER A N 1
ATOM 1626 C CA . SER A 1 199 ? -5.169 26.594 25.718 1.00 36.59 199 SER A CA 1
ATOM 1627 C C . SER A 1 199 ? -5.715 26.816 24.288 1.00 36.59 199 SER A C 1
ATOM 1629 O O . SER A 1 199 ? -5.103 27.448 23.437 1.00 36.59 199 SER A O 1
ATOM 1631 N N . ILE A 1 200 ? -6.964 26.359 24.113 1.00 43.19 200 ILE A N 1
ATOM 1632 C CA . ILE A 1 200 ? -8.165 27.108 23.669 1.00 43.19 200 ILE A CA 1
ATOM 1633 C C . ILE A 1 200 ? -8.051 28.066 22.458 1.00 43.19 200 ILE A C 1
ATOM 1635 O O . ILE A 1 200 ? -7.366 29.082 22.485 1.00 43.19 200 ILE A O 1
ATOM 1639 N N . TYR A 1 201 ? -8.900 27.782 21.458 1.00 48.38 201 TYR A N 1
ATOM 1640 C CA . TYR A 1 201 ? -9.433 28.673 20.412 1.00 48.38 201 TYR A CA 1
ATOM 1641 C C . TYR A 1 201 ? -9.028 30.157 20.481 1.00 48.38 201 TYR A C 1
ATOM 1643 O O . TYR A 1 201 ? -9.581 30.936 21.258 1.00 48.38 201 TYR A O 1
ATOM 1651 N N . THR A 1 202 ? -8.195 30.586 19.531 1.00 41.25 202 THR A N 1
ATOM 1652 C CA . THR A 1 202 ? -8.103 31.994 19.124 1.00 41.25 202 THR A CA 1
ATOM 1653 C C . THR A 1 202 ? -8.213 32.115 17.603 1.00 41.25 202 THR A C 1
ATOM 1655 O O . THR A 1 202 ? -7.765 31.245 16.858 1.00 41.25 202 THR A O 1
ATOM 1658 N N . ASN A 1 203 ? -8.881 33.177 17.144 1.00 44.91 203 ASN A N 1
ATOM 1659 C CA . ASN A 1 203 ? -9.130 33.438 15.724 1.00 44.91 203 ASN A CA 1
ATOM 1660 C C . ASN A 1 203 ? -7.821 33.588 14.924 1.00 44.91 203 ASN A C 1
ATOM 1662 O O . ASN A 1 203 ? -6.855 34.137 15.464 1.00 44.91 203 ASN A O 1
ATOM 1666 N N . PRO A 1 204 ? -7.794 33.210 13.629 1.00 43.91 204 PRO A N 1
ATOM 1667 C CA . PRO A 1 204 ? -6.647 33.457 12.762 1.00 43.91 204 PRO A CA 1
ATOM 1668 C C . PRO A 1 204 ? -6.445 34.967 12.574 1.00 43.91 204 PRO A C 1
ATOM 1670 O O . PRO A 1 204 ? -7.099 35.611 11.753 1.00 43.91 204 PRO A O 1
ATOM 1673 N N . LYS A 1 205 ? -5.533 35.548 13.362 1.00 44.88 205 LYS A N 1
ATOM 1674 C CA . LYS A 1 205 ? -5.079 36.927 13.169 1.00 44.88 205 LYS A CA 1
ATOM 1675 C C . LYS A 1 205 ? -4.329 37.044 11.845 1.00 44.88 205 LYS A C 1
ATOM 1677 O O . LYS A 1 205 ? -3.626 36.133 11.414 1.00 44.88 205 LYS A O 1
ATOM 1682 N N . THR A 1 206 ? -4.513 38.196 11.216 1.00 52.03 206 THR A N 1
ATOM 1683 C CA . THR A 1 206 ? -4.022 38.538 9.884 1.00 52.03 206 THR A CA 1
ATOM 1684 C C . THR A 1 206 ? -2.516 38.338 9.713 1.00 52.03 206 THR A C 1
ATOM 1686 O O . THR A 1 206 ? -1.715 38.617 10.603 1.00 52.03 206 THR A O 1
ATOM 1689 N N . ILE A 1 207 ? -2.158 37.883 8.510 1.00 48.28 207 ILE A N 1
ATOM 1690 C CA . ILE A 1 207 ? -0.803 37.593 8.033 1.00 48.28 207 ILE A CA 1
ATOM 1691 C C . ILE A 1 207 ? 0.167 38.733 8.385 1.00 48.28 207 ILE A C 1
ATOM 1693 O O . ILE A 1 207 ? 0.100 39.831 7.826 1.00 48.28 207 ILE A O 1
ATOM 1697 N N . LEU A 1 208 ? 1.110 38.450 9.286 1.00 44.59 208 LEU A N 1
ATOM 1698 C CA . LEU A 1 208 ? 2.253 39.321 9.542 1.00 44.59 208 LEU A CA 1
ATOM 1699 C C . LEU A 1 208 ? 3.233 39.220 8.369 1.00 44.59 208 LEU A C 1
ATOM 1701 O O . LEU A 1 208 ? 3.716 38.139 8.038 1.00 44.59 208 LEU A O 1
ATOM 1705 N N . LYS A 1 209 ? 3.549 40.363 7.753 1.00 61.69 209 LYS A N 1
ATOM 1706 C CA . LYS A 1 209 ? 4.575 40.455 6.706 1.00 61.69 209 LYS A CA 1
ATOM 1707 C C . LYS A 1 209 ? 5.937 40.020 7.284 1.00 61.69 209 LYS A C 1
ATOM 1709 O O . LYS A 1 209 ? 6.282 40.497 8.371 1.00 61.69 209 LYS A O 1
ATOM 1714 N N . PRO A 1 210 ? 6.722 39.168 6.596 1.00 53.75 210 PRO A N 1
ATOM 1715 C CA . PRO A 1 210 ? 8.033 38.746 7.086 1.00 53.75 210 PRO A CA 1
ATOM 1716 C C . PRO A 1 210 ? 8.962 39.959 7.238 1.00 53.75 210 PRO A C 1
ATOM 1718 O O . PRO A 1 210 ? 9.110 40.760 6.317 1.00 53.75 210 PRO A O 1
ATOM 1721 N N . LYS A 1 211 ? 9.563 40.116 8.424 1.00 57.47 211 LYS A N 1
ATOM 1722 C CA . LYS A 1 211 ? 10.351 41.308 8.798 1.00 57.47 211 LYS A CA 1
ATOM 1723 C C . LYS A 1 211 ? 11.836 41.253 8.422 1.00 57.47 211 LYS A C 1
ATOM 1725 O O . LYS A 1 211 ? 12.526 42.253 8.600 1.00 57.47 211 LYS A O 1
ATOM 1730 N N . ASN A 1 212 ? 12.324 40.137 7.883 1.00 66.38 212 ASN A N 1
ATOM 1731 C CA . ASN A 1 212 ? 13.733 39.994 7.524 1.00 66.38 212 ASN A CA 1
ATOM 1732 C C . ASN A 1 212 ? 13.942 40.322 6.044 1.00 66.38 212 ASN A C 1
ATOM 1734 O O . ASN A 1 212 ? 13.409 39.648 5.164 1.00 66.38 212 ASN A O 1
ATOM 1738 N N . LYS A 1 213 ? 14.749 41.356 5.783 1.00 68.81 213 LYS A N 1
ATOM 1739 C CA . LYS A 1 213 ? 15.284 41.668 4.454 1.00 68.81 213 LYS A CA 1
ATOM 1740 C C . LYS A 1 213 ? 16.347 40.622 4.106 1.00 68.81 213 LYS A C 1
ATOM 1742 O O . LYS A 1 213 ? 17.528 40.861 4.330 1.00 68.81 213 LYS A O 1
ATOM 1747 N N . ILE A 1 214 ? 15.917 39.459 3.622 1.00 72.56 214 ILE A N 1
ATOM 1748 C CA . ILE A 1 214 ? 16.821 38.433 3.085 1.00 72.56 214 ILE A CA 1
ATOM 1749 C C . ILE A 1 214 ? 17.595 39.075 1.929 1.00 72.56 214 ILE A C 1
ATOM 1751 O O . ILE A 1 214 ? 16.977 39.638 1.018 1.00 72.56 214 ILE A O 1
ATOM 1755 N N . SER A 1 215 ? 18.927 39.048 1.981 1.00 83.81 215 SER A N 1
ATOM 1756 C CA . SER A 1 215 ? 19.740 39.615 0.909 1.00 83.81 215 SER A CA 1
ATOM 1757 C C . SER A 1 215 ? 19.593 38.744 -0.342 1.00 83.81 215 SER A C 1
ATOM 1759 O O . SER A 1 215 ? 19.609 37.517 -0.226 1.00 83.81 215 SER A O 1
ATOM 1761 N N . PRO A 1 216 ? 19.520 39.314 -1.560 1.00 84.62 216 PRO A N 1
ATOM 1762 C 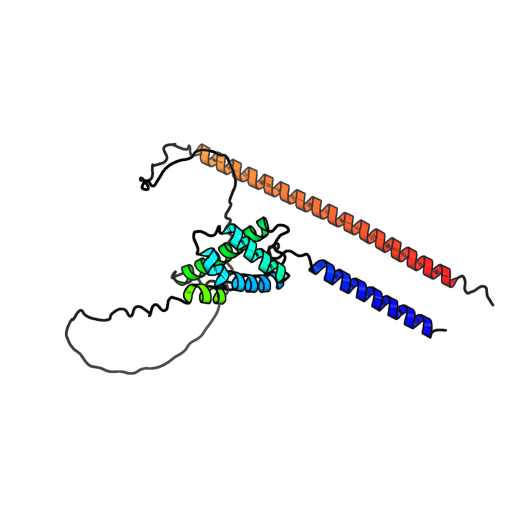CA . PRO A 1 216 ? 19.574 38.524 -2.793 1.00 84.62 216 PRO A CA 1
ATOM 1763 C C . PRO A 1 216 ? 20.797 37.587 -2.861 1.00 84.62 216 PRO A C 1
ATOM 1765 O O . PRO A 1 216 ? 20.722 36.512 -3.454 1.00 84.62 216 PRO A O 1
ATOM 1768 N N . SER A 1 217 ? 21.897 37.955 -2.189 1.00 89.69 217 SER A N 1
ATOM 1769 C CA . SER A 1 217 ? 23.099 37.123 -2.035 1.00 89.69 217 SER A CA 1
ATOM 1770 C C . SER A 1 217 ? 22.867 35.852 -1.201 1.00 89.69 217 SER A C 1
ATOM 1772 O O . SER A 1 217 ? 23.454 34.806 -1.485 1.00 89.69 217 SER A O 1
ATOM 1774 N N . ASP A 1 218 ? 22.000 35.911 -0.187 1.00 89.00 218 ASP A N 1
ATOM 1775 C CA . ASP A 1 218 ? 21.690 34.775 0.695 1.00 89.00 218 ASP A CA 1
ATOM 1776 C C . ASP A 1 218 ? 20.851 33.729 -0.053 1.00 89.00 218 ASP A C 1
ATOM 1778 O O . ASP A 1 218 ? 21.044 32.525 0.098 1.00 89.00 218 ASP A O 1
ATOM 1782 N N . ILE A 1 219 ? 19.956 34.191 -0.934 1.00 90.25 219 ILE A N 1
ATOM 1783 C CA . ILE A 1 219 ? 19.150 33.322 -1.802 1.00 90.25 219 ILE A CA 1
ATOM 1784 C C . ILE A 1 219 ? 20.058 32.600 -2.805 1.00 90.25 219 ILE A C 1
ATOM 1786 O O . ILE A 1 219 ? 19.976 31.380 -2.947 1.00 90.25 219 ILE A O 1
ATOM 1790 N N . LEU A 1 220 ? 20.961 33.330 -3.470 1.00 91.19 220 LEU A N 1
ATOM 1791 C CA . LEU A 1 220 ? 21.849 32.751 -4.481 1.00 91.19 220 LEU A CA 1
ATOM 1792 C C . LEU A 1 220 ? 22.851 31.752 -3.874 1.00 91.19 220 LEU A C 1
ATOM 1794 O O . LEU A 1 220 ? 23.081 30.685 -4.448 1.00 91.19 220 LEU A O 1
ATOM 1798 N N . SER A 1 221 ? 23.408 32.056 -2.697 1.00 93.44 221 SER A N 1
ATOM 1799 C CA . SER A 1 221 ? 24.289 31.126 -1.973 1.00 93.44 221 SER A CA 1
ATOM 1800 C C . SER A 1 221 ? 23.547 29.875 -1.492 1.00 93.44 221 SER A C 1
ATOM 1802 O O . SER A 1 221 ? 24.086 28.771 -1.620 1.00 93.44 221 SER A O 1
ATOM 1804 N N . HIS A 1 222 ? 22.292 30.000 -1.044 1.00 92.25 222 HIS A N 1
ATOM 1805 C CA . HIS A 1 222 ? 21.459 28.849 -0.691 1.00 92.25 222 HIS A CA 1
ATOM 1806 C C . HIS A 1 222 ? 21.167 27.950 -1.903 1.00 92.25 222 HIS A C 1
ATOM 1808 O O . HIS A 1 222 ? 21.416 26.748 -1.836 1.00 92.25 222 HIS A O 1
ATOM 1814 N N . MET A 1 223 ? 20.739 28.519 -3.038 1.00 91.25 223 MET A N 1
ATOM 1815 C CA . MET A 1 223 ? 20.488 27.749 -4.269 1.00 91.25 223 MET A CA 1
ATOM 1816 C C . MET A 1 223 ? 21.756 27.050 -4.784 1.00 91.25 223 MET A C 1
ATOM 1818 O O . MET A 1 223 ? 21.699 25.898 -5.212 1.00 91.25 223 MET A O 1
ATOM 1822 N N . THR A 1 224 ? 22.913 27.715 -4.694 1.00 94.75 224 THR A N 1
ATOM 1823 C CA . THR A 1 224 ? 24.213 27.128 -5.070 1.00 94.75 224 THR A CA 1
ATOM 1824 C C . THR A 1 224 ? 24.584 25.957 -4.154 1.00 94.75 224 THR A C 1
ATOM 1826 O O . THR A 1 224 ? 25.029 24.915 -4.634 1.00 94.75 224 THR A O 1
ATOM 1829 N N . THR A 1 225 ? 24.347 26.096 -2.845 1.00 95.50 225 THR A N 1
ATOM 1830 C CA . THR A 1 225 ? 24.564 25.028 -1.854 1.00 95.50 225 THR A CA 1
ATOM 1831 C C . THR A 1 225 ? 23.661 23.824 -2.124 1.00 95.50 225 THR A C 1
ATOM 1833 O O . THR A 1 225 ? 24.167 22.715 -2.269 1.00 95.50 225 THR A O 1
ATOM 1836 N N . GLN A 1 226 ? 22.353 24.037 -2.309 1.00 93.19 226 GLN A N 1
ATOM 1837 C CA . GLN A 1 226 ? 21.404 22.963 -2.630 1.00 93.19 226 GLN A CA 1
ATOM 1838 C C . GLN A 1 226 ? 21.760 22.233 -3.932 1.00 93.19 226 GLN A C 1
ATOM 1840 O O . GLN A 1 226 ? 21.677 21.008 -4.006 1.00 93.19 226 GLN A O 1
ATOM 1845 N N . HIS A 1 227 ? 22.188 22.962 -4.969 1.00 95.81 227 HIS A N 1
ATOM 1846 C CA . HIS A 1 227 ? 22.610 22.340 -6.223 1.00 95.81 227 HIS A CA 1
ATOM 1847 C C . HIS A 1 227 ? 23.852 21.452 -6.034 1.00 95.81 227 HIS A C 1
ATOM 1849 O O . HIS A 1 227 ? 23.895 20.340 -6.562 1.00 95.81 227 HIS A O 1
ATOM 1855 N N . LYS A 1 228 ? 24.826 21.899 -5.229 1.00 97.06 228 LYS A N 1
ATOM 1856 C CA . LYS A 1 228 ? 26.016 21.114 -4.874 1.00 97.06 228 LYS A CA 1
ATOM 1857 C C . LYS A 1 228 ? 25.654 19.838 -4.107 1.00 97.06 228 LYS A C 1
ATOM 1859 O O . LYS A 1 228 ? 26.130 18.768 -4.474 1.00 97.06 228 LYS A O 1
ATOM 1864 N N . GLU A 1 229 ? 24.775 19.929 -3.109 1.00 96.38 229 GLU A N 1
ATOM 1865 C CA . GLU A 1 229 ? 24.283 18.770 -2.346 1.00 96.38 229 GLU A CA 1
ATOM 1866 C C . GLU A 1 229 ? 23.585 17.740 -3.251 1.00 96.38 229 GLU A C 1
ATOM 1868 O O . GLU A 1 229 ? 23.842 16.541 -3.143 1.00 96.38 229 GLU A O 1
ATOM 1873 N N . ILE A 1 230 ? 22.754 18.193 -4.198 1.00 94.62 230 ILE A N 1
ATOM 1874 C CA . ILE A 1 230 ? 22.087 17.312 -5.171 1.00 94.62 230 ILE A CA 1
ATOM 1875 C C . ILE A 1 230 ? 23.112 16.569 -6.042 1.00 94.62 230 ILE A C 1
ATOM 1877 O O . ILE A 1 230 ? 22.966 15.363 -6.251 1.00 94.62 230 ILE A O 1
ATOM 1881 N N . LEU A 1 231 ? 24.157 17.251 -6.523 1.00 95.75 231 LEU A N 1
ATOM 1882 C CA . LEU A 1 231 ? 25.222 16.627 -7.318 1.00 95.75 231 LEU A CA 1
ATOM 1883 C C . LEU A 1 231 ? 26.035 15.608 -6.501 1.00 95.75 231 LEU A C 1
ATOM 1885 O O . LEU A 1 231 ? 26.349 14.529 -7.006 1.00 95.75 231 LEU A O 1
ATOM 1889 N N . GLU A 1 232 ? 26.336 15.904 -5.234 1.00 96.38 232 GLU A N 1
ATOM 1890 C CA . GLU A 1 232 ? 27.024 14.974 -4.327 1.00 96.38 232 GLU A CA 1
ATOM 1891 C C . GLU A 1 232 ? 26.180 13.717 -4.049 1.00 96.38 232 GLU A C 1
ATOM 1893 O O . GLU A 1 232 ? 26.697 12.598 -4.116 1.00 96.38 232 GLU A O 1
ATOM 1898 N N . ILE A 1 233 ? 24.869 13.872 -3.827 1.00 93.38 233 ILE A N 1
ATOM 1899 C CA . ILE A 1 233 ? 23.933 12.751 -3.643 1.00 93.38 233 ILE A CA 1
ATOM 1900 C C . ILE A 1 233 ? 23.832 11.898 -4.918 1.00 93.38 233 ILE A C 1
ATOM 1902 O O . ILE A 1 233 ? 23.891 10.669 -4.836 1.00 93.38 233 ILE A O 1
ATOM 1906 N N . GLN A 1 234 ? 23.720 12.523 -6.096 1.00 90.31 234 GLN A N 1
ATOM 1907 C CA . GLN A 1 234 ? 23.678 11.809 -7.380 1.00 90.31 234 GLN A CA 1
ATOM 1908 C C . GLN A 1 234 ? 24.972 11.027 -7.643 1.00 90.31 234 GLN A C 1
ATOM 1910 O O . GLN A 1 234 ? 24.910 9.858 -8.026 1.00 90.31 234 GLN A O 1
ATOM 1915 N N . SER A 1 235 ? 26.130 11.641 -7.381 1.00 95.94 235 SER A N 1
ATOM 1916 C CA . SER A 1 235 ? 27.446 11.001 -7.497 1.00 95.94 235 SER A CA 1
ATOM 1917 C C . SER A 1 235 ? 27.568 9.784 -6.570 1.00 95.94 235 SER A C 1
ATOM 1919 O O . SER A 1 235 ? 27.908 8.685 -7.014 1.00 95.94 235 SER A O 1
ATOM 1921 N N . LYS A 1 236 ? 27.177 9.934 -5.297 1.00 95.81 236 LYS A N 1
ATOM 1922 C CA . LYS A 1 236 ? 27.180 8.840 -4.315 1.00 95.81 236 LYS A CA 1
ATOM 1923 C C . LYS A 1 236 ? 26.281 7.671 -4.737 1.00 95.81 236 LYS A C 1
ATOM 1925 O O . LYS A 1 236 ? 26.701 6.520 -4.654 1.00 95.81 236 LYS A O 1
ATOM 1930 N N . HIS A 1 237 ? 25.070 7.960 -5.214 1.00 90.62 237 HIS A N 1
ATOM 1931 C CA . HIS A 1 237 ? 24.127 6.940 -5.683 1.00 90.62 237 HIS A CA 1
ATOM 1932 C C . HIS A 1 237 ? 24.641 6.200 -6.934 1.00 90.62 237 HIS A C 1
ATOM 1934 O O . HIS A 1 237 ? 24.411 5.001 -7.088 1.00 90.62 237 HIS A O 1
ATOM 1940 N N . PHE A 1 238 ? 25.376 6.885 -7.817 1.00 97.81 238 PHE A N 1
ATOM 1941 C CA . PHE A 1 238 ? 26.006 6.258 -8.980 1.00 97.81 238 PHE A CA 1
ATOM 1942 C C . PHE A 1 238 ? 27.114 5.266 -8.584 1.00 97.81 238 PHE A C 1
ATOM 1944 O O . PHE A 1 238 ? 27.128 4.138 -9.082 1.00 97.81 238 PHE A O 1
ATOM 1951 N N . GLU A 1 239 ? 27.997 5.636 -7.651 1.00 97.31 239 GLU A N 1
ATOM 1952 C CA . GLU A 1 239 ? 29.032 4.721 -7.143 1.00 97.31 239 GLU A CA 1
ATOM 1953 C C . GLU A 1 239 ? 28.436 3.536 -6.359 1.00 97.31 239 GLU A C 1
ATOM 1955 O O . GLU A 1 239 ? 28.925 2.412 -6.477 1.00 97.31 239 GLU A O 1
ATOM 1960 N N . GLU A 1 240 ? 27.325 3.729 -5.638 1.00 94.50 240 GLU A N 1
ATOM 1961 C CA . GLU A 1 240 ? 26.598 2.627 -4.991 1.00 94.50 240 GLU A CA 1
ATOM 1962 C C . GLU A 1 240 ? 26.035 1.622 -6.015 1.00 94.50 240 GLU A C 1
ATOM 1964 O O . GLU A 1 240 ? 26.210 0.410 -5.858 1.00 94.50 240 GLU A O 1
ATOM 1969 N N . ILE A 1 241 ? 25.427 2.099 -7.109 1.00 93.31 241 ILE A N 1
ATOM 1970 C CA . ILE A 1 241 ? 24.972 1.240 -8.218 1.00 93.31 241 ILE A CA 1
ATOM 1971 C C . ILE A 1 241 ? 26.146 0.468 -8.835 1.00 93.31 241 ILE A C 1
ATOM 1973 O O . ILE A 1 241 ? 26.025 -0.731 -9.097 1.00 93.31 241 ILE A O 1
ATOM 1977 N N . LYS A 1 242 ? 27.284 1.132 -9.057 1.00 96.56 242 LYS A N 1
ATOM 1978 C CA . LYS A 1 242 ? 28.486 0.524 -9.640 1.00 96.56 242 LYS A CA 1
ATOM 1979 C C . LYS A 1 242 ? 29.052 -0.593 -8.760 1.00 96.56 242 LYS A C 1
ATOM 1981 O O . LYS A 1 242 ? 29.222 -1.708 -9.251 1.00 96.56 242 LYS A O 1
ATOM 1986 N N . ASN A 1 243 ? 29.223 -0.345 -7.460 1.00 97.06 243 ASN A N 1
ATOM 1987 C CA . ASN A 1 243 ? 29.639 -1.365 -6.491 1.00 97.06 243 ASN A CA 1
ATOM 1988 C C . ASN A 1 243 ? 28.662 -2.560 -6.465 1.00 97.06 243 ASN A C 1
ATOM 1990 O O . ASN A 1 243 ? 29.073 -3.719 -6.522 1.00 97.06 243 ASN A O 1
ATOM 1994 N N . ASN A 1 244 ? 27.351 -2.296 -6.484 1.00 94.88 244 ASN A N 1
ATOM 1995 C CA . ASN A 1 244 ? 26.336 -3.351 -6.543 1.00 94.88 244 ASN A CA 1
ATOM 1996 C C . ASN A 1 244 ? 26.429 -4.203 -7.829 1.00 94.88 244 ASN A C 1
ATOM 1998 O O . ASN A 1 244 ? 26.228 -5.419 -7.769 1.00 94.88 244 ASN A O 1
ATOM 2002 N N . MET A 1 245 ? 26.773 -3.613 -8.981 1.00 95.81 245 MET A N 1
ATOM 2003 C CA . MET A 1 245 ? 27.026 -4.370 -10.218 1.00 95.81 245 MET A CA 1
ATOM 2004 C C . MET A 1 245 ? 28.298 -5.226 -10.140 1.00 95.81 245 MET A C 1
ATOM 2006 O O . MET A 1 245 ? 28.300 -6.355 -10.636 1.00 95.81 245 MET A O 1
ATOM 2010 N N . GLU A 1 246 ? 29.368 -4.726 -9.520 1.00 97.88 246 GLU A N 1
ATOM 2011 C CA . GLU A 1 246 ? 30.610 -5.484 -9.311 1.00 97.88 246 GLU A CA 1
ATOM 2012 C C . GLU A 1 246 ? 30.359 -6.710 -8.416 1.00 97.88 246 GLU A C 1
ATOM 2014 O O . GLU A 1 246 ? 30.673 -7.836 -8.816 1.00 97.88 246 GLU A O 1
ATOM 2019 N N . ILE A 1 247 ? 29.655 -6.528 -7.291 1.00 96.62 247 ILE A N 1
ATOM 2020 C CA . ILE A 1 247 ? 29.239 -7.613 -6.385 1.00 96.62 247 ILE A CA 1
ATOM 2021 C C . ILE A 1 247 ? 28.390 -8.665 -7.121 1.00 96.62 247 ILE A C 1
ATOM 2023 O O . ILE A 1 247 ? 28.661 -9.865 -7.015 1.00 96.62 247 ILE A O 1
ATOM 2027 N N . GLN A 1 248 ? 27.387 -8.249 -7.906 1.00 95.00 248 GLN A N 1
ATOM 2028 C CA . GLN A 1 248 ? 26.556 -9.181 -8.685 1.00 95.00 248 GLN A CA 1
ATOM 2029 C C . GLN A 1 248 ? 27.364 -9.958 -9.734 1.00 95.00 248 GLN A C 1
ATOM 2031 O O . GLN A 1 248 ? 27.118 -11.148 -9.958 1.00 95.00 248 GLN A O 1
ATOM 2036 N N . ASN A 1 249 ? 28.337 -9.314 -10.382 1.00 97.31 249 ASN A N 1
ATOM 2037 C CA . ASN A 1 249 ? 29.201 -9.975 -11.356 1.00 97.31 249 ASN A CA 1
ATOM 2038 C C . ASN A 1 249 ? 30.118 -11.012 -10.694 1.00 97.31 249 ASN A C 1
ATOM 2040 O O . ASN A 1 249 ? 30.283 -12.105 -11.241 1.00 97.31 249 ASN A O 1
ATOM 2044 N N . ASP A 1 250 ? 30.653 -10.737 -9.506 1.00 97.75 250 ASP A N 1
ATOM 2045 C CA . ASP A 1 250 ? 31.478 -11.703 -8.775 1.00 97.75 250 ASP A CA 1
ATOM 2046 C C . ASP A 1 250 ? 30.663 -12.875 -8.214 1.00 97.75 250 ASP A C 1
ATOM 2048 O O . ASP A 1 250 ? 31.101 -14.025 -8.313 1.00 97.75 250 ASP A O 1
ATOM 2052 N N . GLN A 1 251 ? 29.435 -12.636 -7.745 1.00 96.00 251 GLN A N 1
ATOM 2053 C CA . GLN A 1 251 ? 28.492 -13.709 -7.401 1.00 96.00 251 GLN A CA 1
ATOM 2054 C C . GLN A 1 251 ? 28.199 -14.617 -8.610 1.00 96.00 251 GLN A C 1
ATOM 2056 O O . GLN A 1 251 ? 28.236 -15.845 -8.491 1.00 96.00 251 GLN A O 1
ATOM 2061 N N . ARG A 1 252 ? 27.984 -14.038 -9.803 1.00 94.88 252 ARG A N 1
ATOM 2062 C CA . ARG A 1 252 ? 27.801 -14.799 -11.054 1.00 94.88 252 ARG A CA 1
ATOM 2063 C C . ARG A 1 252 ? 29.039 -15.625 -11.416 1.00 94.88 252 ARG A C 1
ATOM 2065 O O . ARG A 1 252 ? 28.890 -16.805 -11.735 1.00 94.88 252 ARG A O 1
ATOM 2072 N N . LYS A 1 253 ? 30.252 -15.062 -11.321 1.00 98.12 253 LYS A N 1
ATOM 2073 C CA . LYS A 1 253 ? 31.513 -15.802 -11.555 1.00 98.12 253 LYS A CA 1
ATOM 2074 C C . LYS A 1 253 ? 31.646 -17.002 -10.611 1.00 98.12 253 LYS A C 1
ATOM 2076 O O . LYS A 1 253 ? 31.960 -18.102 -11.065 1.00 98.12 253 LYS A O 1
ATOM 2081 N N . GLN A 1 254 ? 31.373 -16.813 -9.316 1.00 97.62 254 GLN A N 1
ATOM 2082 C CA . GLN A 1 254 ? 31.424 -17.893 -8.323 1.00 97.62 254 GLN A CA 1
ATOM 2083 C C . GLN A 1 254 ? 30.413 -19.003 -8.642 1.00 97.62 254 GLN A C 1
ATOM 2085 O O . GLN A 1 254 ? 30.777 -20.180 -8.660 1.00 97.62 254 GLN A O 1
ATOM 2090 N N . MET A 1 255 ? 29.171 -18.633 -8.968 1.00 97.44 255 MET A N 1
ATOM 2091 C CA . MET A 1 255 ? 28.107 -19.570 -9.338 1.00 97.44 255 MET A CA 1
ATOM 2092 C C . MET A 1 255 ? 28.472 -20.401 -10.580 1.00 97.44 255 MET A C 1
ATOM 2094 O O . MET A 1 255 ? 28.367 -21.628 -10.555 1.00 97.44 255 MET A O 1
ATOM 2098 N N . ILE A 1 256 ? 28.981 -19.759 -11.638 1.00 97.06 256 ILE A N 1
ATOM 2099 C CA . ILE A 1 256 ? 29.477 -20.440 -12.847 1.00 97.06 256 ILE A CA 1
ATOM 2100 C C . ILE A 1 256 ? 30.623 -21.401 -12.490 1.00 97.06 256 ILE A C 1
ATOM 2102 O O . ILE A 1 256 ? 30.625 -22.551 -12.930 1.00 97.06 256 ILE A O 1
ATOM 2106 N N . GLY A 1 257 ? 31.556 -20.981 -11.630 1.00 97.06 257 GLY A N 1
ATOM 2107 C CA . GLY A 1 257 ? 32.650 -21.830 -11.148 1.00 97.06 257 GLY A CA 1
ATOM 2108 C C . GLY A 1 257 ? 32.185 -23.078 -10.385 1.00 97.06 257 GLY A C 1
ATOM 2109 O O . GLY A 1 257 ? 32.806 -24.138 -10.508 1.00 97.06 257 GLY A O 1
ATOM 2110 N N . LEU A 1 258 ? 31.084 -22.993 -9.628 1.00 96.62 258 LEU A N 1
ATOM 2111 C CA . LEU A 1 258 ? 30.464 -24.150 -8.971 1.00 96.62 258 LEU A CA 1
ATOM 2112 C C . LEU A 1 258 ? 29.811 -25.099 -9.986 1.00 96.62 258 LEU A C 1
ATOM 2114 O O . LEU A 1 258 ? 30.022 -26.312 -9.898 1.00 96.62 258 LEU A O 1
ATOM 2118 N N . PHE A 1 259 ? 29.089 -24.571 -10.979 1.00 97.06 259 PHE A N 1
ATOM 2119 C CA . PHE A 1 259 ? 28.492 -25.391 -12.039 1.00 97.06 259 PHE A CA 1
ATOM 2120 C C . PHE A 1 259 ? 29.549 -26.131 -12.869 1.00 97.06 259 PHE A C 1
ATOM 2122 O O . PHE A 1 259 ? 29.409 -27.338 -13.073 1.00 97.06 259 PHE A O 1
ATOM 2129 N N . SER A 1 260 ? 30.646 -25.474 -13.260 1.00 96.94 260 SER A N 1
ATOM 2130 C CA . SER A 1 260 ? 31.754 -26.128 -13.976 1.00 96.94 260 SER A CA 1
ATOM 2131 C C . SER A 1 260 ? 32.346 -27.297 -13.176 1.00 96.94 260 SER A C 1
ATOM 2133 O O . SER A 1 260 ? 32.499 -28.397 -13.707 1.00 96.94 260 SER A O 1
ATOM 2135 N N . LYS A 1 261 ? 32.589 -27.111 -11.868 1.00 96.94 261 LYS A N 1
ATOM 2136 C CA . LYS A 1 261 ? 33.057 -28.188 -10.972 1.00 96.94 261 LYS A CA 1
ATOM 2137 C C . LYS A 1 261 ? 32.059 -29.349 -10.883 1.00 96.94 261 LYS A C 1
ATOM 2139 O O . LYS A 1 261 ? 32.472 -30.509 -10.829 1.00 96.94 261 LYS A O 1
ATOM 2144 N N . LEU A 1 262 ? 30.755 -29.064 -10.869 1.00 95.75 262 LEU A N 1
ATOM 2145 C CA . LEU A 1 262 ? 29.710 -30.090 -10.832 1.00 95.75 262 LEU A CA 1
ATOM 2146 C C . LEU A 1 262 ? 29.700 -30.925 -12.124 1.00 95.75 262 LEU A C 1
ATOM 2148 O O . LEU A 1 262 ? 29.706 -32.157 -12.056 1.00 95.75 262 LEU A O 1
ATOM 2152 N N . VAL A 1 263 ? 29.749 -30.266 -13.287 1.00 95.50 263 VAL A N 1
ATOM 2153 C CA . VAL A 1 263 ? 29.786 -30.909 -14.613 1.00 95.50 263 VAL A CA 1
ATOM 2154 C C . VAL A 1 263 ? 31.027 -31.797 -14.762 1.00 95.50 263 VAL A C 1
ATOM 2156 O O . VAL A 1 263 ? 30.909 -32.960 -15.161 1.00 95.50 263 VAL A O 1
ATOM 2159 N N . ASP A 1 264 ? 32.196 -31.307 -14.346 1.00 95.25 264 ASP A N 1
ATOM 2160 C CA . ASP A 1 264 ? 33.448 -32.072 -14.325 1.00 95.25 264 ASP A CA 1
ATOM 2161 C C . ASP A 1 264 ? 33.373 -33.326 -13.447 1.00 95.25 264 ASP A C 1
ATOM 2163 O O . ASP A 1 264 ? 33.896 -34.386 -13.800 1.00 95.25 264 ASP A O 1
ATOM 2167 N N . ASN A 1 265 ? 32.726 -33.233 -12.286 1.00 93.31 265 ASN A N 1
ATOM 2168 C CA . ASN A 1 265 ? 32.577 -34.374 -11.387 1.00 93.31 265 ASN A CA 1
ATOM 2169 C C . ASN A 1 265 ? 31.613 -35.426 -11.959 1.00 93.31 265 ASN A C 1
ATOM 2171 O O . ASN A 1 265 ? 31.869 -36.630 -11.836 1.00 93.31 265 ASN A O 1
ATOM 2175 N N . VAL A 1 266 ? 30.545 -35.001 -12.641 1.00 91.94 266 VAL A N 1
ATOM 2176 C CA . VAL A 1 266 ? 29.612 -35.903 -13.339 1.00 91.94 266 VAL A CA 1
ATOM 2177 C C . VAL A 1 266 ? 30.297 -36.604 -14.519 1.00 91.94 266 VAL A C 1
ATOM 2179 O O . VAL A 1 266 ? 30.180 -37.828 -14.650 1.00 91.94 266 VAL A O 1
ATOM 2182 N N . SER A 1 267 ? 31.069 -35.879 -15.337 1.00 89.25 267 SER A N 1
ATOM 2183 C CA . SER A 1 267 ? 31.779 -36.454 -16.491 1.00 89.25 267 SER A CA 1
ATOM 2184 C C . SER A 1 267 ? 32.855 -37.466 -16.058 1.00 89.25 267 SER A C 1
ATOM 2186 O O . SER A 1 267 ? 32.896 -38.590 -16.575 1.00 89.25 267 SER A O 1
ATOM 2188 N N . LYS A 1 268 ? 33.644 -37.144 -15.021 1.00 86.94 268 LYS A N 1
ATOM 2189 C CA . LYS A 1 268 ? 34.630 -38.055 -14.406 1.00 86.94 268 LYS A CA 1
ATOM 2190 C C . LYS A 1 268 ? 33.968 -39.307 -13.814 1.00 86.94 268 LYS A C 1
ATOM 2192 O O . LYS A 1 268 ? 34.478 -40.416 -14.004 1.00 86.94 268 LYS A O 1
ATOM 2197 N N . LYS A 1 269 ? 32.810 -39.170 -13.150 1.00 84.56 269 LYS A N 1
ATOM 2198 C CA . LYS A 1 269 ? 32.052 -40.309 -12.590 1.00 84.56 269 LYS A CA 1
ATOM 2199 C C . LYS A 1 269 ? 31.504 -41.239 -13.678 1.00 84.56 269 LYS A C 1
ATOM 2201 O O . LYS A 1 269 ? 31.557 -42.456 -13.498 1.00 84.56 269 LYS A O 1
ATOM 2206 N N . LYS A 1 270 ? 31.046 -40.697 -14.816 1.00 81.31 270 LYS A N 1
ATOM 2207 C CA . LYS A 1 270 ? 30.628 -41.496 -15.983 1.00 81.31 270 LYS A CA 1
ATOM 2208 C C . LYS A 1 270 ? 31.805 -42.306 -16.545 1.00 81.31 270 LYS A C 1
ATOM 2210 O O . LYS A 1 270 ? 31.685 -43.520 -16.677 1.00 81.31 270 LYS A O 1
ATOM 2215 N N . LYS A 1 271 ? 32.965 -41.670 -16.766 1.00 73.94 271 LYS A N 1
ATOM 2216 C CA . LYS A 1 271 ? 34.162 -42.325 -17.334 1.00 73.94 271 LYS A CA 1
ATOM 2217 C C . LYS A 1 271 ? 34.716 -43.468 -16.469 1.00 73.94 271 LYS A C 1
ATOM 2219 O O . LYS A 1 271 ? 35.214 -44.443 -17.021 1.00 73.94 271 LYS A O 1
ATOM 2224 N N . ARG A 1 272 ? 34.614 -43.384 -15.134 1.00 70.56 272 ARG A N 1
ATOM 2225 C CA . ARG A 1 272 ? 35.036 -44.478 -14.231 1.00 70.56 272 ARG A CA 1
ATOM 2226 C C . ARG A 1 272 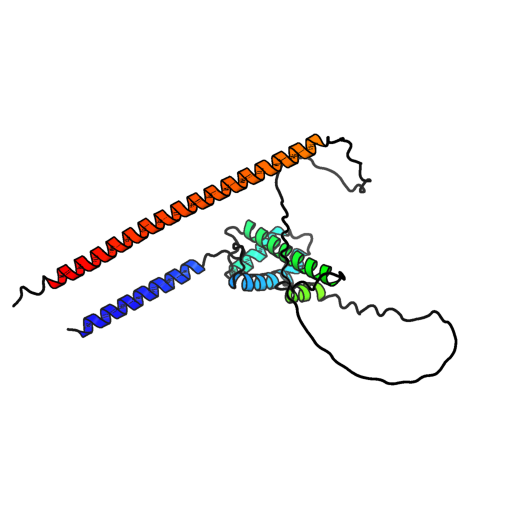? 34.172 -45.737 -14.375 1.00 70.56 272 ARG A C 1
ATOM 2228 O O . ARG A 1 272 ? 34.730 -46.823 -14.442 1.00 70.56 272 ARG A O 1
ATOM 2235 N N . ARG A 1 273 ? 32.845 -45.598 -14.493 1.00 65.75 273 ARG A N 1
ATOM 2236 C CA . ARG A 1 273 ? 31.926 -46.744 -14.662 1.00 65.75 273 ARG A CA 1
ATOM 2237 C C . ARG A 1 273 ? 32.115 -47.489 -15.986 1.00 65.75 273 ARG A C 1
ATOM 2239 O O . ARG A 1 273 ? 31.888 -48.686 -16.037 1.00 65.75 273 ARG A O 1
ATOM 2246 N N . SER A 1 274 ? 32.557 -46.801 -17.038 1.00 65.62 274 SER A N 1
ATOM 2247 C CA . SER A 1 274 ? 32.824 -47.426 -18.342 1.00 65.62 274 SER A CA 1
ATOM 2248 C C . SER A 1 274 ? 34.100 -48.274 -18.388 1.00 65.62 274 SER A C 1
ATOM 2250 O O . SER A 1 274 ? 34.265 -49.022 -19.340 1.00 65.62 274 SER A O 1
ATOM 2252 N N . ARG A 1 275 ? 35.008 -48.150 -17.406 1.00 59.16 275 ARG A N 1
ATOM 2253 C CA . ARG A 1 275 ? 36.253 -48.941 -17.332 1.00 59.16 275 ARG A CA 1
ATOM 2254 C C . ARG A 1 275 ? 36.173 -50.148 -16.400 1.00 59.16 275 ARG A C 1
ATOM 2256 O O . ARG A 1 275 ? 36.945 -51.070 -16.566 1.00 59.16 275 ARG A O 1
ATOM 2263 N N . SER A 1 276 ? 35.251 -50.165 -15.441 1.00 60.38 276 SER A N 1
ATOM 2264 C CA . SER A 1 276 ? 35.063 -51.301 -14.523 1.00 60.38 276 SER A CA 1
ATOM 2265 C C . SER A 1 276 ? 34.195 -52.425 -15.105 1.00 60.38 276 SER A C 1
ATOM 2267 O O . SER A 1 276 ? 33.726 -53.273 -14.359 1.00 60.38 276 SER A O 1
ATOM 2269 N N . ASN A 1 277 ? 33.900 -52.375 -16.405 1.00 58.09 277 ASN A N 1
ATOM 2270 C CA . ASN A 1 277 ? 32.933 -53.243 -17.081 1.00 58.09 277 ASN A CA 1
ATOM 2271 C C . ASN A 1 277 ? 33.534 -53.927 -18.326 1.00 58.09 277 ASN A C 1
ATOM 2273 O O . ASN A 1 277 ? 32.778 -54.439 -19.144 1.00 58.09 277 ASN A O 1
ATOM 2277 N N . SER A 1 278 ? 34.864 -53.866 -18.484 1.00 59.56 278 SER A N 1
ATOM 2278 C CA . SER A 1 278 ? 35.630 -54.412 -19.617 1.00 59.56 278 SER A CA 1
ATOM 2279 C C . SER A 1 278 ? 36.636 -55.503 -19.230 1.00 59.56 278 SER A C 1
ATOM 2281 O O . SER A 1 278 ? 37.291 -56.034 -20.115 1.00 59.56 278 SER A O 1
ATOM 2283 N N . ASP A 1 279 ? 36.754 -55.830 -17.939 1.00 57.12 279 ASP A N 1
ATOM 2284 C CA . ASP A 1 279 ? 37.709 -56.814 -17.403 1.00 57.12 279 ASP A CA 1
ATOM 2285 C C . ASP A 1 279 ? 36.935 -58.025 -16.832 1.00 57.12 279 ASP A C 1
ATOM 2287 O O . ASP A 1 279 ? 37.112 -58.419 -15.677 1.00 57.12 279 ASP A O 1
ATOM 2291 N N . SER A 1 280 ? 35.945 -58.534 -17.575 1.00 56.22 280 SER A N 1
ATOM 2292 C CA . SER A 1 280 ? 35.047 -59.617 -17.125 1.00 56.22 280 SER A CA 1
ATOM 2293 C C . SER A 1 280 ? 34.546 -60.527 -18.259 1.00 56.22 280 SER A C 1
ATOM 2295 O O . SER A 1 280 ? 33.470 -61.104 -18.125 1.00 56.22 280 SER A O 1
ATOM 2297 N N . ASP A 1 281 ? 35.337 -60.650 -19.328 1.00 50.00 281 ASP A N 1
ATOM 2298 C CA . ASP A 1 281 ? 35.287 -61.715 -20.343 1.00 50.00 281 ASP A CA 1
ATOM 2299 C C . ASP A 1 281 ? 36.715 -62.274 -20.515 1.00 50.00 281 ASP A C 1
ATOM 2301 O O . ASP A 1 281 ? 37.654 -61.440 -20.552 1.00 50.00 281 ASP A O 1
#

Foldseek 3Di:
DVPVVVVVVVVVVVVVVVVVVVVVVVVVLPDAAPPDPDHDPLNLVLLVVLLVLCLPPVNVVLCPDPVRDQLVSLLVSLVVSVVVSHHHDPDSSVSSVSSVVSVVVVVVLLVVLVVVVPDPPDDNDPDDRCNVVVCCRVCVPDPPPPPPPPPDDDDDDDDDDDDDDDDDDDDDDDDDDDDDDDDDDDDDDDDDDDDDDDDDDDDPDDDDDDPDPCDPVNVVVVVVVVVVVVVVVVVVVVVVVVVVVVVVVVVVVVVVVVVVVVVVVVVVVVVVVVVVPPPPD

Radius of gyration: 34.23 Å; chains: 1; bounding box: 82×103×68 Å

Secondary structure (DSSP, 8-state):
--HHHHHHHHHHHHHHHHHHHHHHHHTTTS--TT-SSSPPHHHHHHHHHHHHHHTSHHHHHHHH-SSS-HHHHHHHHHHHHHHTT----SSHHHHHHHHHHHHHHHHHHHHHHHHHHTSTTS--PPPPTTHHHHHHHHHTT------------------------------------------------------------------PPP-----HHHHHHHHHHHHHHHHHHHHHHHHHHHHHHHHHHHHHHHHHHHHHHHHHHHHHHHHHHTTTTSS--

InterPro domains:
  IPR044822 Myb/SANT-like DNA-binding domain 4 [PF13837] (44-137)

Organism: Aphis craccivora (NCBI:txid307492)

pLDDT: mean 74.34, std 22.31, range [28.88, 98.12]

Sequence (281 aa):
MTFYALEYQQDRILNSLCYVIIMQTIWDVESFIWSTFRPTPKDSEATEKFIQIVTSKLYENKLTDKKSPKFKVWQQIYNEMCKLGFLIADNEKDGGKKCDQKWRNLESKYMEFKDNAYKTGQASKKKPPYYDIMHSIKYKHKISPPSLLDTLYSNTIENTKPLNKISITTITEESQANISRSETIVSNEPSTSETGLNSIYTNPKTILKPKNKISPSDILSHMTTQHKEILEIQSKHFEEIKNNMEIQNDQRKQMIGLFSKLVDNVSKKKKRRSRSNSDSD